Protein AF-A0A803QZI3-F1 (afdb_monomer_lite)

Secondary structure (DSSP, 8-state):
-HHHHHHHHHHHHHHHHGGG----------TT--S-HHHHHHHHHHHHHHHHHHHHHHHHHTTS----TTTT---S-HHHHHHTT-TTTTT-GGGGGGS--GGGGG--TTTTSEEEE--B-----SSSPPTTBHHHHHT-SS-EEEE-SS-EEEEESS-EEPPSSEEEE-TTS-EEEEEES-EE--S---EEEES-EEEEEE--SS--------SS---EEE-

Radius of gyration: 26.69 Å; chains: 1; bounding box: 74×75×59 Å

Foldseek 3Di:
DPPVVVVVVVVVVVVVVVPPPPPPPPPPPPPPDDPCQVVLVVFQVVLLVVLQVVLVVLVVVVVPDDDDPQSPQSPSHQLSNQQVSPPCCVVVVQSSLCSDGGPLRNQSALRVHEEQEQQDLEAPDLPDDDRSYPLVVFDDPHAYEYEYPEEHERAHQAEREGAARHEDDDPPYAAEYEYENYYDYAPYERYEYENYHYDNYDHHDPDPDPDPHPPHPSHPHPD

InterPro domains:
  IPR011050 Pectin lyase fold/virulence factor [SSF51126] (66-203)
  IPR012334 Pectin lyase fold [G3DSA:2.160.20.10] (76-210)
  IPR018082 AmbAllergen [PR00807] (99-116)
  IPR018082 AmbAllergen [PR00807] (123-148)
  IPR018082 AmbAllergen [PR00807] (159-175)
  IPR045032 Pectin lyase family [PTHR31683] (38-205)

Sequence (223 aa):
MVQRTCIVVIISLILSSFSYLGAAYLNLTLPGQHPFPEQVVHDVHRKVNASIARREMLQTSLRDQSSSTYSSCLTGNPIDDCWKCDPDWPNNRQRLADCAIGFGQYAVGGKGGKYYIVTDSSDDDAVNPKPGTLRYAVIQTEPLWIVFPQNMLIKLSQELIFNSYKTLDGRGANVHIVGGGCITLQYISNVIIHNIHIHHCHVSGTLYNILYSSTYLLVLLLV

Organism: Cannabis sativa (NCBI:txid3483)

pLDDT: mean 80.8, std 20.29, range [33.12, 98.75]

Structure (mmCIF, N/CA/C/O backbone):
data_AF-A0A803QZI3-F1
#
_entry.id   AF-A0A803QZI3-F1
#
loop_
_atom_site.group_PDB
_atom_site.id
_atom_site.type_symbol
_atom_site.label_atom_id
_atom_site.label_alt_id
_atom_site.label_comp_id
_atom_site.label_asym_id
_atom_site.label_entity_id
_atom_site.label_seq_id
_atom_site.pdbx_PDB_ins_code
_atom_site.Cartn_x
_atom_site.Cartn_y
_atom_site.Cartn_z
_atom_site.occupancy
_atom_site.B_iso_or_equiv
_atom_site.auth_seq_id
_atom_site.auth_comp_id
_atom_site.auth_asym_id
_atom_site.auth_atom_id
_atom_site.pdbx_PDB_model_num
ATOM 1 N N . MET A 1 1 ? -57.466 57.937 16.725 1.00 51.16 1 MET A N 1
ATOM 2 C CA . MET A 1 1 ? -57.379 56.843 15.724 1.00 51.16 1 MET A CA 1
ATOM 3 C C . MET A 1 1 ? -56.077 56.818 14.909 1.00 51.16 1 MET A C 1
ATOM 5 O O . MET A 1 1 ? -55.857 55.827 14.236 1.00 51.16 1 MET A O 1
ATOM 9 N N . VAL A 1 2 ? -55.185 57.817 15.003 1.00 48.44 2 VAL A N 1
ATOM 10 C CA . VAL A 1 2 ? -53.959 57.906 14.169 1.00 48.44 2 VAL A CA 1
ATOM 11 C C . VAL A 1 2 ? -52.757 57.122 14.738 1.00 48.44 2 VAL A C 1
ATOM 13 O O . VAL A 1 2 ? -51.876 56.692 14.005 1.00 48.44 2 VAL A O 1
ATOM 16 N N . GLN A 1 3 ? -52.729 56.862 16.049 1.00 50.00 3 GLN A N 1
ATOM 17 C CA . GLN A 1 3 ? -51.565 56.245 16.706 1.00 50.00 3 GLN A CA 1
ATOM 18 C C . GLN A 1 3 ? -51.503 54.712 16.556 1.00 50.00 3 GLN A C 1
ATOM 20 O O . GLN A 1 3 ? -50.423 54.132 16.597 1.00 50.00 3 GLN A O 1
ATOM 25 N N . ARG A 1 4 ? -52.646 54.045 16.325 1.00 52.31 4 ARG A N 1
ATOM 26 C CA . ARG A 1 4 ? -52.696 52.588 16.086 1.00 52.31 4 ARG A CA 1
ATOM 27 C C . ARG A 1 4 ? -52.350 52.206 14.645 1.00 52.31 4 ARG A C 1
ATOM 29 O O . ARG A 1 4 ? -51.804 51.132 14.431 1.00 52.31 4 ARG A O 1
ATOM 36 N N . THR A 1 5 ? -52.612 53.082 13.675 1.00 53.41 5 THR A N 1
ATOM 37 C CA . THR A 1 5 ? -52.309 52.832 12.257 1.00 53.41 5 THR A CA 1
ATOM 38 C C . THR A 1 5 ? -50.809 52.883 11.967 1.00 53.41 5 THR A C 1
ATOM 40 O O . THR A 1 5 ? -50.324 52.056 11.203 1.00 53.41 5 THR A O 1
ATOM 43 N N . CYS A 1 6 ? -50.043 53.756 12.634 1.00 55.69 6 CYS A N 1
ATOM 44 C CA . CYS A 1 6 ? -48.585 53.814 12.454 1.00 55.69 6 CYS A CA 1
ATOM 45 C C . CYS A 1 6 ? -47.858 52.567 12.980 1.00 55.69 6 CYS A C 1
ATOM 47 O O . CYS A 1 6 ? -46.904 52.113 12.358 1.00 55.69 6 CYS A O 1
ATOM 49 N N . ILE A 1 7 ? -48.318 51.978 14.089 1.00 59.69 7 ILE A N 1
ATOM 50 C CA . ILE A 1 7 ? -47.678 50.788 14.676 1.00 59.69 7 ILE A CA 1
ATOM 51 C C . ILE A 1 7 ? -47.845 49.571 13.759 1.00 59.69 7 ILE A C 1
ATOM 53 O O . ILE A 1 7 ? -46.892 48.829 13.543 1.00 59.69 7 ILE A O 1
ATOM 57 N N . VAL A 1 8 ? -49.032 49.394 13.169 1.00 59.16 8 VAL A N 1
ATOM 58 C CA . VAL A 1 8 ? -49.299 48.266 12.263 1.00 59.16 8 VAL A CA 1
ATOM 59 C C . VAL A 1 8 ? -48.474 48.379 10.980 1.00 59.16 8 VAL A C 1
ATOM 61 O O . VAL A 1 8 ? -47.942 47.370 10.535 1.00 59.16 8 VAL A O 1
ATOM 64 N N . VAL A 1 9 ? -48.301 49.590 10.434 1.00 59.94 9 VAL A N 1
ATOM 65 C CA . VAL A 1 9 ? -47.488 49.834 9.226 1.00 59.94 9 VAL A CA 1
ATOM 66 C C . VAL A 1 9 ? -45.993 49.621 9.486 1.00 59.94 9 VAL A C 1
ATOM 68 O O . VAL A 1 9 ? -45.297 49.059 8.646 1.00 59.94 9 VAL A O 1
ATOM 71 N N . ILE A 1 10 ? -45.488 50.008 10.661 1.00 60.53 10 ILE A N 1
ATOM 72 C CA . ILE A 1 10 ? -44.082 49.774 11.026 1.00 60.53 10 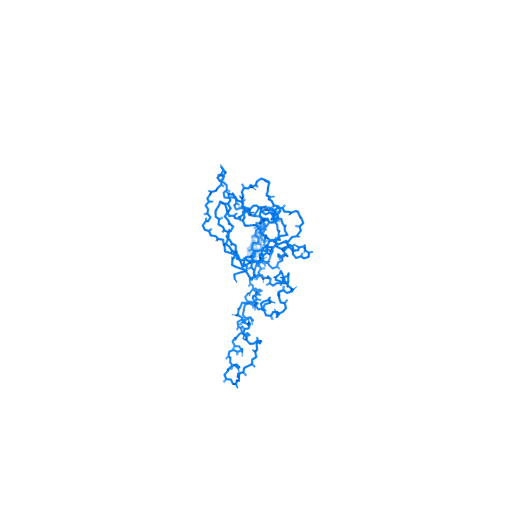ILE A CA 1
ATOM 73 C C . ILE A 1 10 ? -43.811 48.273 11.210 1.00 60.53 10 ILE A C 1
ATOM 75 O O . ILE A 1 10 ? -42.800 47.771 10.727 1.00 60.53 10 ILE A O 1
ATOM 79 N N . ILE A 1 11 ? -44.728 47.529 11.839 1.00 59.81 11 ILE A N 1
ATOM 80 C CA . ILE A 1 11 ? -44.575 46.080 12.044 1.00 59.81 11 ILE A CA 1
ATOM 81 C C . ILE A 1 11 ? -44.639 45.311 10.713 1.00 59.81 11 ILE A C 1
ATOM 83 O O . ILE A 1 11 ? -43.852 44.386 10.512 1.00 59.81 11 ILE A O 1
ATOM 87 N N . SER A 1 12 ? -45.511 45.698 9.776 1.00 58.91 12 SER A N 1
ATOM 88 C CA . SER A 1 12 ? -45.581 45.054 8.457 1.00 58.91 12 SER A CA 1
ATOM 89 C C . SER A 1 12 ? -44.390 45.397 7.553 1.00 58.91 12 SER A C 1
ATOM 91 O O . SER A 1 12 ? -43.917 44.521 6.828 1.00 58.91 12 SER A O 1
ATOM 93 N N . LEU A 1 13 ? -43.824 46.606 7.652 1.00 56.25 13 LEU A N 1
ATOM 94 C CA . LEU A 1 13 ? -42.573 46.961 6.967 1.00 56.25 13 LEU A CA 1
ATOM 95 C C . LEU A 1 13 ? -41.362 46.188 7.521 1.00 56.25 13 LEU A C 1
ATOM 97 O O . LEU A 1 13 ? -40.532 45.718 6.740 1.00 56.25 13 LEU A O 1
ATOM 101 N N . ILE A 1 14 ? -41.294 45.968 8.839 1.00 57.81 14 ILE A N 1
ATOM 102 C CA . ILE A 1 14 ? -40.245 45.147 9.467 1.00 57.81 14 ILE A CA 1
ATOM 103 C C . ILE A 1 14 ? -40.391 43.674 9.045 1.00 57.81 14 ILE A C 1
ATOM 105 O O . ILE A 1 14 ? -39.429 43.065 8.595 1.00 57.81 14 ILE A O 1
ATOM 109 N N . LEU A 1 15 ? -41.594 43.097 9.073 1.00 53.72 15 LEU A N 1
ATOM 110 C CA . LEU A 1 15 ? -41.802 41.698 8.664 1.00 53.72 15 LEU A CA 1
ATOM 111 C C . LEU A 1 15 ? -41.527 41.445 7.168 1.00 53.72 15 LEU A C 1
ATOM 113 O O . LEU A 1 15 ? -41.068 40.360 6.813 1.00 53.72 15 LEU A O 1
ATOM 117 N N . SER A 1 16 ? -41.747 42.443 6.303 1.00 52.16 16 SER A N 1
ATOM 118 C CA . SER A 1 16 ? -41.459 42.345 4.859 1.00 52.16 16 SER A CA 1
ATOM 119 C C . SER A 1 16 ? -39.973 42.494 4.500 1.00 52.16 16 SER A C 1
ATOM 121 O O . SER A 1 16 ? -39.548 42.052 3.435 1.00 52.16 16 SER A O 1
ATOM 123 N N . SER A 1 17 ? -39.163 43.080 5.392 1.00 49.03 17 SER A N 1
ATOM 124 C CA . SER A 1 17 ? -37.709 43.215 5.213 1.00 49.03 17 SER A CA 1
ATOM 125 C C . SER A 1 17 ? -36.926 42.007 5.742 1.00 49.03 17 SER A C 1
ATOM 127 O O . SER A 1 17 ? -35.813 41.757 5.285 1.00 49.03 17 SER A O 1
ATOM 129 N N . PHE A 1 18 ? -37.523 41.191 6.618 1.00 50.16 18 PHE A N 1
ATOM 130 C CA . PHE A 1 18 ? -36.929 39.930 7.084 1.00 50.16 18 PHE A CA 1
ATOM 131 C C . PHE A 1 18 ? -37.135 38.740 6.128 1.00 50.16 18 PHE A C 1
ATOM 133 O O . PHE A 1 18 ? -36.538 37.687 6.339 1.00 50.16 18 PHE A O 1
ATOM 140 N N . SER A 1 19 ? -37.935 38.876 5.063 1.00 46.88 19 SER A N 1
ATOM 141 C CA . SER A 1 19 ? -38.253 37.757 4.155 1.00 46.88 19 SER A CA 1
ATOM 142 C C . SER A 1 19 ? -37.239 37.547 3.018 1.00 46.88 19 SER A C 1
ATOM 144 O O . SER A 1 19 ? -37.334 36.554 2.304 1.00 46.88 19 SER A O 1
ATOM 146 N N . TYR A 1 20 ? -36.265 38.450 2.844 1.00 50.03 20 TYR A N 1
ATOM 147 C CA . TYR A 1 20 ? -35.301 38.408 1.730 1.00 50.03 20 TYR A CA 1
ATOM 148 C C . TYR A 1 20 ? -33.907 37.889 2.099 1.00 50.03 20 TYR A C 1
ATOM 150 O O . TYR A 1 20 ? -33.037 37.825 1.234 1.00 50.03 20 TYR A O 1
ATOM 158 N N . LEU A 1 21 ? -33.691 37.435 3.337 1.00 49.34 21 LEU A N 1
ATOM 159 C CA . LEU A 1 21 ? -32.520 36.620 3.675 1.00 49.34 21 LEU A CA 1
ATOM 160 C C . LEU A 1 21 ? -32.833 35.132 3.461 1.00 49.34 21 LEU A C 1
ATOM 162 O O . LEU A 1 21 ? -32.698 34.295 4.350 1.00 49.34 21 LEU A O 1
ATOM 166 N N . GLY A 1 22 ? -33.249 34.788 2.243 1.00 49.78 22 GLY A N 1
ATOM 167 C CA . GLY A 1 22 ? -33.027 33.438 1.751 1.00 49.78 22 GLY A CA 1
ATOM 168 C C . GLY A 1 22 ? -31.520 33.271 1.640 1.00 49.78 22 GLY A C 1
ATOM 169 O O . GLY A 1 22 ? -30.924 33.748 0.678 1.00 49.78 22 GLY A O 1
ATOM 170 N N . ALA A 1 23 ? -30.894 32.673 2.655 1.00 50.66 23 ALA A N 1
ATOM 171 C CA . ALA A 1 23 ? -29.518 32.227 2.561 1.00 50.66 23 ALA A CA 1
ATOM 172 C C . ALA A 1 23 ? -29.449 31.291 1.352 1.00 50.66 23 ALA A C 1
ATOM 174 O O . ALA A 1 23 ? -29.884 30.141 1.409 1.00 50.66 23 ALA A O 1
ATOM 175 N N . ALA A 1 24 ? -28.965 31.806 0.224 1.00 47.03 24 ALA A N 1
ATOM 176 C CA . ALA A 1 24 ? -28.494 30.968 -0.852 1.00 47.03 24 ALA A CA 1
ATOM 177 C C . ALA A 1 24 ? -27.309 30.210 -0.257 1.00 47.03 24 ALA A C 1
ATOM 179 O O . ALA A 1 24 ? -26.192 30.724 -0.203 1.00 47.03 24 ALA A O 1
ATOM 180 N N . TYR A 1 25 ? -27.579 29.018 0.275 1.00 52.38 25 TYR A N 1
ATOM 181 C CA . TYR A 1 25 ? -26.560 28.028 0.557 1.00 52.38 25 TYR A CA 1
ATOM 182 C C . TYR A 1 25 ? -25.933 27.704 -0.794 1.00 52.38 25 TYR A C 1
ATOM 184 O O . TYR A 1 25 ? -26.390 26.834 -1.533 1.00 52.38 25 TYR A O 1
ATOM 192 N N . LEU A 1 26 ? -24.926 28.486 -1.170 1.00 50.16 26 LEU A N 1
ATOM 193 C CA . LEU A 1 26 ? -23.981 28.095 -2.187 1.00 50.16 26 LEU A CA 1
ATOM 194 C C . LEU A 1 26 ? -23.349 26.814 -1.648 1.00 50.16 26 LEU A C 1
ATOM 196 O O . LEU A 1 26 ? -22.466 26.869 -0.795 1.00 50.16 26 LEU A O 1
ATOM 200 N N . ASN A 1 27 ? -23.845 25.660 -2.101 1.00 53.66 27 ASN A N 1
ATOM 201 C CA . ASN A 1 27 ? -23.165 24.381 -1.948 1.00 53.66 27 ASN A CA 1
ATOM 202 C C . ASN A 1 27 ? -21.876 24.454 -2.775 1.00 53.66 27 ASN A C 1
ATOM 204 O O . ASN A 1 27 ? -21.769 23.891 -3.861 1.00 53.66 27 ASN A O 1
ATOM 208 N N . LEU A 1 28 ? -20.890 25.185 -2.253 1.00 49.47 28 LEU A N 1
ATOM 209 C CA . LEU A 1 28 ? -19.495 25.138 -2.663 1.00 49.47 28 LEU A CA 1
ATOM 210 C C . LEU A 1 28 ? -18.891 23.827 -2.132 1.00 49.47 28 LEU A C 1
ATOM 212 O O . LEU A 1 28 ? -17.918 23.816 -1.386 1.00 49.47 28 LEU A O 1
ATOM 216 N N . THR A 1 29 ? -19.490 22.687 -2.472 1.00 53.84 29 THR A N 1
ATOM 217 C CA . THR A 1 29 ? -18.811 21.408 -2.286 1.00 53.84 29 THR A CA 1
ATOM 218 C C . THR A 1 29 ? -17.724 21.343 -3.343 1.00 53.84 29 THR A C 1
ATOM 220 O O . THR A 1 29 ? -18.025 21.176 -4.528 1.00 53.84 29 THR A O 1
ATOM 223 N N . LEU A 1 30 ? -16.465 21.518 -2.929 1.00 56.44 30 LEU A N 1
ATOM 224 C CA . LEU A 1 30 ? -15.337 21.202 -3.797 1.00 56.44 30 LEU A CA 1
ATOM 225 C C . LEU A 1 30 ? -15.507 19.755 -4.296 1.00 56.44 30 LEU A C 1
ATOM 227 O O . LEU A 1 30 ? -15.856 18.875 -3.498 1.00 56.44 30 LEU A O 1
ATOM 231 N N . PRO A 1 31 ? -15.259 19.483 -5.589 1.00 58.41 31 PRO A N 1
ATOM 232 C CA . PRO A 1 31 ? -15.266 18.118 -6.088 1.00 58.41 31 PRO A CA 1
ATOM 233 C C . PRO A 1 31 ? -14.313 17.260 -5.246 1.00 58.41 31 PRO A C 1
ATOM 235 O O . PRO A 1 31 ? -13.138 17.592 -5.104 1.00 58.41 31 PRO A O 1
ATOM 238 N N . GLY A 1 32 ? -14.825 16.167 -4.677 1.00 64.06 32 GLY A N 1
ATOM 239 C CA . GLY A 1 32 ? -14.033 15.212 -3.895 1.00 64.06 32 GLY A CA 1
ATOM 240 C C . GLY A 1 32 ? -14.110 15.349 -2.371 1.00 64.06 32 GLY A C 1
ATOM 241 O O . GLY A 1 32 ? -13.507 14.531 -1.679 1.00 64.06 32 GLY A O 1
ATOM 242 N N . GLN A 1 33 ? -14.855 16.311 -1.818 1.00 70.50 33 GLN A N 1
ATOM 243 C CA . GLN A 1 33 ? -15.074 16.363 -0.369 1.00 70.50 33 GLN A CA 1
ATOM 244 C C . GLN A 1 33 ? -16.121 15.322 0.062 1.00 70.50 33 GLN A C 1
ATOM 246 O O . GLN A 1 33 ? -17.183 15.199 -0.549 1.00 70.50 33 GLN A O 1
ATOM 251 N N . HIS A 1 34 ? -15.822 14.552 1.114 1.00 81.06 34 HIS A N 1
ATOM 252 C CA . HIS A 1 34 ? -16.792 13.629 1.708 1.00 81.06 34 HIS A CA 1
ATOM 253 C C . HIS A 1 34 ? -18.036 14.422 2.152 1.00 81.06 34 HIS A C 1
ATOM 255 O O . HIS A 1 34 ? -17.859 15.486 2.741 1.00 81.06 34 HIS A O 1
ATOM 261 N N . PRO A 1 35 ? -19.272 13.936 1.928 1.00 87.94 35 PRO A N 1
ATOM 262 C CA . PRO A 1 35 ? -20.490 14.696 2.240 1.00 87.94 35 PRO A CA 1
ATOM 263 C C . PRO A 1 35 ? -20.657 15.006 3.736 1.00 87.94 35 PRO A C 1
ATOM 265 O O . PRO A 1 35 ? -21.329 15.966 4.093 1.00 87.94 35 PRO A O 1
ATOM 268 N N . PHE A 1 36 ? -20.035 14.202 4.605 1.00 92.00 36 PHE A N 1
ATOM 269 C CA . PHE A 1 36 ? -20.085 14.354 6.064 1.00 92.00 36 PHE A CA 1
ATOM 270 C C . PHE A 1 36 ? -18.692 14.146 6.685 1.00 92.00 36 PHE A C 1
ATOM 272 O O . PHE A 1 36 ? -18.419 13.070 7.227 1.00 92.00 36 PHE A O 1
ATOM 279 N N . PRO A 1 37 ? -17.744 15.082 6.529 1.00 91.12 37 PRO A N 1
ATOM 280 C CA . PRO A 1 37 ? -16.369 14.882 6.986 1.00 91.12 37 PRO A CA 1
ATOM 281 C C . PRO A 1 37 ? -16.264 14.774 8.515 1.00 91.12 37 PRO A C 1
ATOM 283 O O . PRO A 1 37 ? -15.464 13.993 9.025 1.00 91.12 37 PRO A O 1
ATOM 286 N N . GLU A 1 38 ? -17.132 15.458 9.253 1.00 95.19 38 GLU A N 1
ATOM 287 C CA . GLU A 1 38 ? -17.197 15.425 10.715 1.00 95.19 38 GLU A CA 1
ATOM 288 C C . GLU A 1 38 ? -17.576 14.032 11.220 1.00 95.19 38 GLU A C 1
ATOM 290 O O . GLU A 1 38 ? -17.001 13.550 12.193 1.00 95.19 38 GLU A O 1
ATOM 295 N N . GLN A 1 39 ? -18.490 13.334 10.534 1.00 95.38 39 GLN A N 1
ATOM 296 C CA . GLN A 1 39 ? -18.860 11.962 10.896 1.00 95.38 39 GLN A CA 1
ATOM 297 C C . GLN A 1 39 ? -17.670 11.007 10.764 1.00 95.38 39 GLN A C 1
ATOM 299 O O . GLN A 1 39 ? -17.467 10.159 11.631 1.00 95.38 39 GLN A O 1
ATOM 304 N N . VAL A 1 40 ? -16.851 11.175 9.721 1.00 93.12 40 VAL A N 1
ATOM 305 C CA . VAL A 1 40 ? -15.630 10.380 9.521 1.00 93.12 40 VAL A CA 1
ATOM 306 C C . VAL A 1 40 ? -14.622 10.649 10.639 1.00 93.12 40 VAL A C 1
ATOM 308 O O . VAL A 1 40 ? -14.046 9.716 11.195 1.00 93.12 40 VAL A O 1
ATOM 311 N N . VAL A 1 41 ? -14.438 11.915 11.018 1.00 94.50 41 VAL A N 1
ATOM 312 C CA . VAL A 1 41 ? -13.551 12.296 12.125 1.00 94.50 41 VAL A CA 1
ATOM 313 C C . VAL A 1 41 ? -14.051 11.730 13.457 1.00 94.50 41 VAL A C 1
ATOM 315 O O . VAL A 1 41 ? -13.257 11.169 14.214 1.00 94.50 41 VAL A O 1
ATOM 318 N N . HIS A 1 42 ? -15.350 11.823 13.745 1.00 97.56 42 HIS A N 1
ATOM 319 C CA . HIS A 1 42 ? -15.942 11.236 14.949 1.00 97.56 42 HIS A CA 1
ATOM 320 C C . HIS A 1 42 ? -15.790 9.711 14.982 1.00 97.56 42 HIS A C 1
ATOM 322 O O . HIS A 1 42 ? -15.479 9.154 16.037 1.00 97.56 42 HIS A O 1
ATOM 328 N N . ASP A 1 43 ? -15.952 9.036 13.841 1.00 96.00 43 ASP A N 1
ATOM 329 C CA . ASP A 1 43 ? -15.730 7.595 13.712 1.00 96.00 43 ASP A CA 1
ATOM 330 C C . ASP A 1 43 ? -14.289 7.200 14.062 1.00 96.00 43 ASP A C 1
ATOM 332 O O . ASP A 1 43 ? -14.073 6.285 14.861 1.00 96.00 43 ASP A O 1
ATOM 336 N N . VAL A 1 44 ? -13.307 7.935 13.528 1.00 95.00 44 VAL A N 1
ATOM 337 C CA . VAL A 1 44 ? -11.882 7.733 13.831 1.00 95.00 44 VAL A CA 1
ATOM 338 C C . VAL A 1 44 ? -11.611 7.916 15.319 1.00 95.00 44 VAL A C 1
ATOM 340 O O . VAL A 1 44 ? -11.060 7.010 15.941 1.00 95.00 44 VAL A O 1
ATOM 343 N N . HIS A 1 45 ? -12.043 9.033 15.914 1.00 96.44 45 HIS A N 1
ATOM 344 C CA . HIS A 1 45 ? -11.843 9.293 17.345 1.00 96.44 45 HIS A CA 1
ATOM 345 C C . HIS A 1 45 ? -12.447 8.186 18.208 1.00 96.44 45 HIS A C 1
ATOM 347 O O . HIS A 1 45 ? -11.808 7.688 19.131 1.00 96.44 45 HIS A O 1
ATOM 353 N N . ARG A 1 46 ? -13.664 7.745 17.878 1.00 97.31 46 ARG A N 1
ATOM 354 C CA . ARG A 1 46 ? -14.340 6.650 18.576 1.00 97.31 46 ARG A CA 1
ATOM 355 C C . ARG A 1 46 ? -13.546 5.343 18.488 1.00 97.31 46 ARG A C 1
ATOM 357 O O . ARG A 1 46 ? -13.384 4.673 19.506 1.00 97.31 46 ARG A O 1
ATOM 364 N N . LYS 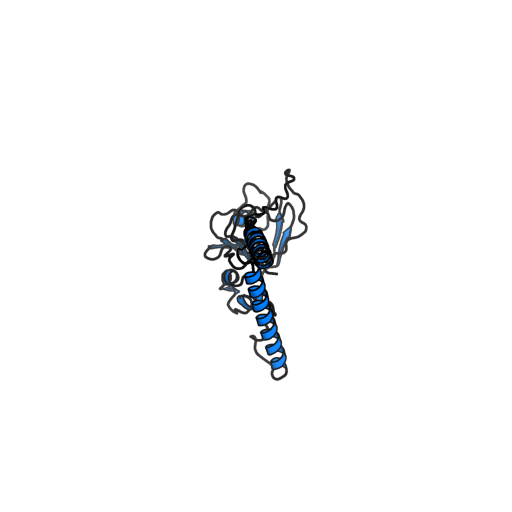A 1 47 ? -13.052 4.972 17.300 1.00 95.62 47 LYS A N 1
ATOM 365 C CA . LYS A 1 47 ? -12.258 3.745 17.092 1.00 95.62 47 LYS A CA 1
ATOM 366 C C . LYS A 1 47 ? -10.906 3.803 17.811 1.00 95.62 47 LYS A C 1
ATOM 368 O O . LYS A 1 47 ? -10.527 2.820 18.444 1.00 95.62 47 LYS A O 1
ATOM 373 N N . VAL A 1 48 ? -10.220 4.946 17.767 1.00 94.50 48 VAL A N 1
ATOM 374 C CA . VAL A 1 48 ? -8.944 5.169 18.468 1.00 94.50 48 VAL A CA 1
ATOM 375 C C . VAL A 1 48 ? -9.137 5.097 19.982 1.00 94.50 48 VAL A C 1
ATOM 377 O O . VAL A 1 48 ? -8.469 4.303 20.638 1.00 94.50 48 VAL A O 1
ATOM 380 N N . ASN A 1 49 ? -10.110 5.824 20.538 1.00 96.06 49 ASN A N 1
ATOM 381 C CA . ASN A 1 49 ? -10.390 5.801 21.977 1.00 96.06 49 ASN A CA 1
ATOM 382 C C . ASN A 1 49 ? -10.751 4.392 22.467 1.00 96.06 49 ASN A C 1
ATOM 384 O O . ASN A 1 49 ? -10.311 3.982 23.537 1.00 96.06 49 ASN A O 1
ATOM 388 N N . ALA A 1 50 ? -11.512 3.625 21.679 1.00 93.81 50 ALA A N 1
ATOM 389 C CA . ALA A 1 50 ? -11.829 2.238 22.011 1.00 93.81 50 ALA A CA 1
ATOM 390 C C . ALA A 1 50 ? -10.582 1.335 22.028 1.00 93.81 50 ALA A C 1
ATOM 392 O O . ALA A 1 50 ? -10.469 0.475 22.898 1.00 93.81 50 ALA A O 1
ATOM 393 N N . SER A 1 51 ? -9.654 1.516 21.085 1.00 92.06 51 SER A N 1
ATOM 394 C CA . SER A 1 51 ? -8.393 0.763 21.030 1.00 92.06 51 SER A CA 1
ATOM 395 C C . SER A 1 51 ? -7.476 1.105 22.216 1.00 92.06 51 SER A C 1
ATOM 397 O O . SER A 1 51 ? -7.000 0.200 22.905 1.00 92.06 51 SER A O 1
ATOM 399 N N . ILE A 1 52 ? -7.331 2.393 22.546 1.00 92.44 52 ILE A N 1
ATOM 400 C CA . ILE A 1 52 ? -6.573 2.859 23.720 1.00 92.44 52 ILE A CA 1
ATOM 401 C C . ILE A 1 52 ? -7.179 2.311 25.019 1.00 92.44 52 ILE A C 1
ATOM 403 O O . ILE A 1 52 ? -6.462 1.710 25.817 1.00 92.44 52 ILE A O 1
ATOM 407 N N . ALA A 1 53 ? -8.498 2.424 25.202 1.00 91.81 53 ALA A N 1
ATOM 408 C CA . ALA A 1 53 ? -9.171 1.936 26.406 1.00 91.81 53 ALA A CA 1
ATOM 409 C C . ALA A 1 53 ? -8.989 0.421 26.604 1.00 91.81 53 ALA A C 1
ATOM 411 O O . ALA A 1 53 ? -8.716 -0.033 27.715 1.00 91.81 53 ALA A O 1
ATOM 412 N N . ARG A 1 54 ? -9.079 -0.382 25.530 1.00 88.62 54 ARG A N 1
ATOM 413 C CA . ARG A 1 54 ? -8.801 -1.829 25.601 1.00 88.62 54 ARG A CA 1
ATOM 414 C C . ARG A 1 54 ? -7.367 -2.103 26.046 1.00 88.62 54 ARG A C 1
ATOM 416 O O . ARG A 1 54 ? -7.153 -2.951 26.909 1.00 88.62 54 ARG A O 1
ATOM 423 N N . ARG A 1 55 ? -6.393 -1.385 25.481 1.00 88.00 55 ARG A N 1
ATOM 424 C CA . ARG A 1 55 ? -4.979 -1.510 25.854 1.00 88.00 55 ARG A CA 1
ATOM 425 C C . ARG A 1 55 ? -4.751 -1.172 27.333 1.00 88.00 55 ARG A C 1
ATOM 427 O O . ARG A 1 55 ? -4.030 -1.898 28.013 1.00 88.00 55 ARG A O 1
ATOM 434 N N . GLU A 1 56 ? -5.382 -0.122 27.851 1.00 87.56 56 GLU A N 1
ATOM 435 C CA . GLU A 1 56 ? -5.291 0.270 29.268 1.00 87.56 56 GLU A CA 1
ATOM 436 C C . GLU A 1 56 ? -5.899 -0.781 30.219 1.00 87.56 56 GLU A C 1
ATOM 438 O O . GLU A 1 56 ? -5.307 -1.104 31.254 1.00 87.56 56 GLU A O 1
ATOM 443 N N . MET A 1 57 ? -7.038 -1.382 29.851 1.00 83.25 57 MET A N 1
ATOM 444 C CA . MET A 1 57 ? -7.662 -2.477 30.615 1.00 83.25 57 MET A CA 1
ATOM 445 C C . MET A 1 57 ? -6.774 -3.734 30.692 1.00 83.25 57 MET A C 1
ATOM 447 O O . MET A 1 57 ? -6.787 -4.467 31.683 1.00 83.25 57 MET A O 1
ATOM 451 N N . LEU A 1 58 ? -5.965 -3.995 29.665 1.00 75.75 58 LEU A N 1
ATOM 452 C CA . LEU A 1 58 ? -5.014 -5.111 29.684 1.00 75.75 58 LEU A CA 1
ATOM 453 C C . LEU A 1 58 ? -3.795 -4.830 30.554 1.00 75.75 58 LEU A C 1
ATOM 455 O O . LEU A 1 58 ? -3.319 -5.713 31.259 1.00 75.75 58 LEU A O 1
ATOM 459 N N . GLN A 1 59 ? -3.307 -3.592 30.576 1.00 69.19 59 GLN A N 1
ATOM 460 C CA . GLN A 1 59 ? -2.181 -3.228 31.440 1.00 69.19 59 GLN A CA 1
ATOM 461 C C . GLN A 1 59 ? -2.517 -3.344 32.932 1.00 69.19 59 GLN A C 1
ATOM 463 O O . GLN A 1 59 ? -1.644 -3.679 33.731 1.00 69.19 59 GLN A O 1
ATOM 468 N N . THR A 1 60 ? -3.775 -3.116 33.317 1.00 62.09 60 THR A N 1
ATOM 469 C CA . THR A 1 60 ? -4.228 -3.280 34.707 1.00 62.09 60 THR A CA 1
ATOM 470 C C . THR A 1 60 ? -4.381 -4.746 35.127 1.00 62.09 60 THR A C 1
ATOM 472 O O . THR A 1 60 ? -4.115 -5.058 36.284 1.00 62.09 60 THR A O 1
ATOM 475 N N . SER A 1 61 ? -4.714 -5.658 34.205 1.00 59.25 61 SER A N 1
ATOM 476 C CA . SER A 1 61 ? -4.841 -7.105 34.476 1.00 59.25 61 SER A CA 1
ATOM 477 C C . SER A 1 61 ? -3.506 -7.869 34.484 1.00 59.25 61 SER A C 1
ATOM 479 O O . SER A 1 61 ? -3.413 -8.945 35.071 1.00 59.25 61 SER A O 1
ATOM 481 N N . LEU A 1 62 ? -2.440 -7.299 33.914 1.00 56.62 62 LEU A N 1
ATOM 482 C CA . LEU A 1 62 ? -1.092 -7.892 33.874 1.00 56.62 62 LEU A CA 1
ATOM 483 C C . LEU A 1 62 ? -0.298 -7.784 35.191 1.00 56.62 62 LEU A C 1
ATOM 485 O O . LEU A 1 62 ? 0.821 -8.291 35.262 1.00 56.62 62 LEU A O 1
ATOM 489 N N . ARG A 1 63 ? -0.843 -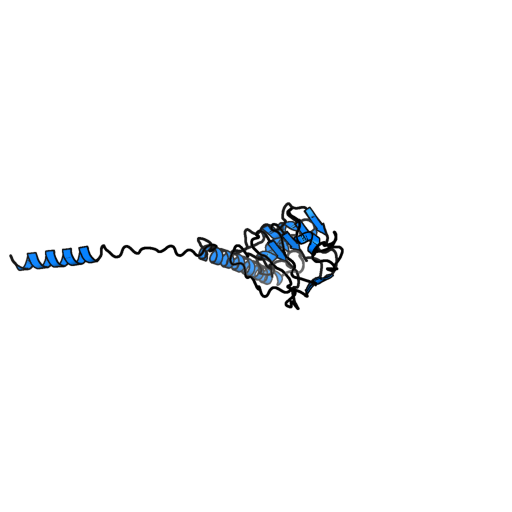7.147 36.238 1.00 53.88 63 ARG A N 1
ATOM 490 C CA . ARG A 1 63 ? -0.206 -7.127 37.567 1.00 53.88 63 ARG A CA 1
ATOM 491 C C . ARG A 1 63 ? -0.345 -8.443 38.338 1.00 53.88 63 ARG A C 1
ATOM 493 O O . ARG A 1 63 ? 0.430 -8.636 39.266 1.00 53.88 63 ARG A O 1
ATOM 500 N N . ASP A 1 64 ? -1.238 -9.349 37.924 1.00 53.91 64 ASP A N 1
ATOM 501 C CA . ASP A 1 64 ? -1.614 -10.504 38.751 1.00 53.91 64 ASP A CA 1
ATOM 502 C C . ASP A 1 64 ? -1.375 -11.903 38.167 1.00 53.91 64 ASP A C 1
ATOM 504 O O . ASP A 1 64 ? -1.602 -12.862 38.899 1.00 53.91 64 ASP A O 1
ATOM 508 N N . GLN A 1 65 ? -0.886 -12.092 36.932 1.00 53.28 65 GLN A N 1
ATOM 509 C CA . GLN A 1 65 ? -0.402 -13.417 36.496 1.00 53.28 65 GLN A CA 1
ATOM 510 C C . GLN A 1 65 ? 0.314 -13.401 35.140 1.00 53.28 65 GLN A C 1
ATOM 512 O O . GLN A 1 65 ? -0.139 -12.812 34.159 1.00 53.28 65 GLN A O 1
ATOM 517 N N . SER A 1 66 ? 1.445 -14.102 35.093 1.00 62.62 66 SER A N 1
ATOM 518 C CA . SER A 1 66 ? 2.195 -14.432 33.889 1.00 62.62 66 SER A CA 1
ATOM 519 C C . SER A 1 66 ? 1.396 -15.359 32.961 1.00 62.62 66 SER A C 1
ATOM 521 O O . SER A 1 66 ? 0.720 -16.280 33.409 1.00 62.62 66 SER A O 1
ATOM 523 N N . SER A 1 67 ? 1.582 -15.154 31.652 1.00 55.78 67 SER A N 1
ATOM 524 C CA . SER A 1 67 ? 1.145 -15.983 30.512 1.00 55.78 67 SER A CA 1
ATOM 525 C C . SER A 1 67 ? -0.246 -15.709 29.908 1.00 55.78 67 SER A C 1
ATOM 527 O O . SER A 1 67 ? -1.277 -16.189 30.356 1.00 55.78 67 SER A O 1
ATOM 529 N N . SER A 1 68 ? -0.256 -15.011 28.769 1.00 47.59 68 SER A N 1
ATOM 530 C CA . SER A 1 68 ? -0.911 -15.522 27.556 1.00 47.59 68 SER A CA 1
ATOM 531 C C . SER A 1 68 ? -0.428 -14.731 26.338 1.00 47.59 68 SER A C 1
ATOM 533 O O . SER A 1 68 ? -0.405 -13.506 26.336 1.00 47.59 68 SER A O 1
ATOM 535 N N . THR A 1 69 ? -0.038 -15.433 25.279 1.00 50.75 69 THR A N 1
ATOM 536 C CA . THR A 1 69 ? 0.453 -14.904 23.991 1.00 50.75 69 THR A CA 1
ATOM 537 C C . THR A 1 69 ? -0.528 -13.934 23.298 1.00 50.75 69 THR A C 1
ATOM 539 O O . THR A 1 69 ? -0.153 -13.245 22.358 1.00 50.75 69 THR A O 1
ATOM 542 N N . TYR A 1 70 ? -1.770 -13.839 23.787 1.00 47.12 70 TYR A N 1
ATOM 543 C CA . TYR A 1 70 ? -2.825 -12.936 23.313 1.00 47.12 70 TYR A CA 1
ATOM 544 C C . TYR A 1 70 ? -2.756 -11.514 23.907 1.00 47.12 70 TYR A C 1
ATOM 546 O O . TYR A 1 70 ? -3.359 -10.593 23.359 1.00 47.12 70 TYR A O 1
ATOM 554 N N . SER A 1 71 ? -2.030 -11.312 25.014 1.00 52.75 71 SER A N 1
ATOM 555 C CA . SER A 1 71 ? -1.948 -10.019 25.715 1.00 52.75 71 SER A CA 1
ATOM 556 C C . SER A 1 71 ? -1.001 -9.004 25.060 1.00 52.75 71 SER A C 1
ATOM 558 O O . SER A 1 71 ? -1.045 -7.822 25.393 1.00 52.75 71 SER A O 1
ATOM 560 N N . SER A 1 72 ? -0.161 -9.439 24.116 1.00 62.44 72 SER A N 1
ATOM 561 C CA . SER A 1 72 ? 0.872 -8.606 23.483 1.00 62.44 72 SER A CA 1
ATOM 562 C C . SER A 1 72 ? 0.399 -7.838 22.251 1.00 62.44 72 SER A C 1
ATOM 564 O O . SER A 1 72 ? 1.150 -7.011 21.735 1.00 62.44 72 SER A O 1
ATOM 566 N N . CYS A 1 73 ? -0.808 -8.117 21.751 1.00 75.56 73 CYS A N 1
ATOM 567 C CA . CYS A 1 73 ? -1.172 -7.618 20.436 1.00 75.56 73 CYS A CA 1
ATOM 568 C C . CYS A 1 73 ? -1.846 -6.240 20.427 1.00 75.56 73 CYS A C 1
ATOM 570 O O . CYS A 1 73 ? -1.678 -5.493 19.467 1.00 75.56 73 CYS A O 1
ATOM 572 N N . LEU A 1 74 ? -2.572 -5.868 21.482 1.00 83.25 74 LEU A N 1
ATOM 573 C CA . LEU A 1 74 ? -3.302 -4.601 21.487 1.00 83.25 74 LEU A CA 1
ATOM 574 C C . LEU A 1 74 ? -2.329 -3.419 21.602 1.00 83.25 74 LEU A C 1
ATOM 576 O O . LEU A 1 74 ? -1.797 -3.111 22.672 1.00 83.25 74 LEU A O 1
ATOM 580 N N . THR A 1 75 ? -2.076 -2.769 20.468 1.00 83.94 75 THR A N 1
ATOM 581 C CA . THR A 1 75 ? -1.091 -1.694 20.319 1.00 83.94 75 THR A CA 1
ATOM 582 C C . THR A 1 75 ? -1.653 -0.354 20.780 1.00 83.94 75 THR A C 1
ATOM 584 O O . THR A 1 75 ? -0.886 0.533 21.157 1.00 83.94 75 THR A O 1
ATOM 587 N N . GLY A 1 76 ? -2.983 -0.217 20.809 1.00 86.88 76 GLY A N 1
ATOM 588 C CA . GLY A 1 76 ? -3.664 1.070 20.959 1.00 86.88 76 GLY A CA 1
ATOM 589 C C . GLY A 1 76 ? -3.879 1.792 19.622 1.00 86.88 76 GLY A C 1
ATOM 590 O O . GLY A 1 76 ? -4.429 2.893 19.609 1.00 86.88 76 GLY A O 1
ATOM 591 N N . ASN A 1 77 ? -3.472 1.178 18.505 1.00 89.69 77 ASN A N 1
ATOM 592 C CA . ASN A 1 77 ? -3.821 1.598 17.157 1.00 89.69 77 ASN A CA 1
ATOM 593 C C . ASN A 1 77 ? -4.907 0.647 16.602 1.00 89.69 77 ASN A C 1
ATOM 595 O O . ASN A 1 77 ? -4.641 -0.541 16.416 1.00 89.69 77 ASN A O 1
ATOM 599 N N . PRO A 1 78 ? -6.121 1.141 16.289 1.00 91.81 78 PRO A N 1
ATOM 600 C CA . PRO A 1 78 ? -7.239 0.299 15.854 1.00 91.81 78 PRO A CA 1
ATOM 601 C C . PRO A 1 78 ? -7.015 -0.422 14.516 1.00 91.81 78 PRO A C 1
ATOM 603 O O . PRO A 1 78 ? -7.646 -1.453 14.287 1.00 91.81 78 PRO A O 1
ATOM 606 N N . ILE A 1 79 ? -6.154 0.100 13.635 1.00 90.94 79 ILE A N 1
ATOM 607 C CA . ILE A 1 79 ? -5.775 -0.590 12.395 1.00 90.94 79 ILE A CA 1
ATOM 608 C C . ILE A 1 79 ? -4.922 -1.804 12.751 1.00 90.94 79 ILE A C 1
ATOM 610 O O . ILE A 1 79 ? -5.237 -2.919 12.338 1.00 90.94 79 ILE A O 1
ATOM 614 N N . ASP A 1 80 ? -3.861 -1.596 13.529 1.00 89.56 80 ASP A N 1
ATOM 615 C CA . ASP A 1 80 ? -2.959 -2.671 13.937 1.00 89.56 80 ASP A CA 1
ATOM 616 C C . ASP A 1 80 ? -3.694 -3.734 14.740 1.00 89.56 80 ASP A C 1
ATOM 618 O O . ASP A 1 80 ? -3.588 -4.916 14.429 1.00 89.56 80 ASP A O 1
ATOM 622 N N . ASP A 1 81 ? -4.522 -3.323 15.696 1.00 90.38 81 ASP A N 1
ATOM 623 C CA . ASP A 1 81 ? -5.350 -4.235 16.480 1.00 90.38 81 ASP A CA 1
ATOM 624 C C . ASP A 1 81 ? -6.254 -5.121 15.596 1.00 90.38 81 ASP A C 1
ATOM 626 O O . ASP A 1 81 ? -6.596 -6.239 15.979 1.00 90.38 81 ASP A O 1
ATOM 630 N N . CYS A 1 82 ? -6.658 -4.639 14.414 1.00 91.50 82 CYS A N 1
ATOM 631 C CA . CYS A 1 82 ? -7.539 -5.360 13.496 1.00 91.50 82 CYS A CA 1
ATOM 632 C C . CYS A 1 82 ? -6.829 -6.468 12.703 1.00 91.50 82 CYS A C 1
ATOM 634 O O . CYS A 1 82 ? -7.413 -7.540 12.510 1.00 91.50 82 CYS A O 1
ATOM 636 N N . TRP A 1 83 ? -5.598 -6.231 12.233 1.00 90.12 83 TRP A N 1
ATOM 637 C CA . TRP A 1 83 ? -4.874 -7.199 11.394 1.00 90.12 83 TRP A CA 1
ATOM 638 C C . TRP A 1 83 ? -3.751 -7.919 12.140 1.00 90.12 83 TRP A C 1
ATOM 640 O O . TRP A 1 83 ? -3.562 -9.114 11.943 1.00 90.12 83 TRP A O 1
ATOM 650 N N . LYS A 1 84 ? -2.999 -7.214 12.988 1.00 87.56 84 LYS A N 1
ATOM 651 C CA . LYS A 1 84 ? -1.803 -7.734 13.666 1.00 87.56 84 LYS A CA 1
ATOM 652 C C . LYS A 1 84 ? -2.165 -8.755 14.739 1.00 87.56 84 LYS A C 1
ATOM 654 O O . LYS A 1 84 ? -1.355 -9.621 15.055 1.00 87.56 84 LYS A O 1
ATOM 659 N N . CYS A 1 85 ? -3.386 -8.659 15.266 1.00 87.50 85 CYS A N 1
ATOM 660 C CA . CYS A 1 85 ? -3.913 -9.548 16.305 1.00 87.50 85 CYS A CA 1
ATOM 661 C C . CYS A 1 85 ? -4.622 -10.775 15.783 1.00 87.50 85 CYS A C 1
ATOM 663 O O . CYS A 1 85 ? -5.042 -11.612 16.578 1.00 87.50 85 CYS A O 1
ATOM 665 N N . ASP A 1 86 ? -4.728 -10.900 14.466 1.00 88.62 86 ASP A N 1
ATOM 666 C CA . ASP A 1 86 ? -5.088 -12.158 13.849 1.00 88.62 86 ASP A CA 1
ATOM 667 C C . ASP A 1 86 ? -3.833 -13.051 13.816 1.00 88.62 86 ASP A C 1
ATOM 669 O O . ASP A 1 86 ? -2.898 -12.739 13.078 1.00 88.62 86 ASP A O 1
ATOM 673 N N . PRO A 1 87 ? -3.750 -14.143 14.602 1.00 87.12 87 PRO A N 1
ATOM 674 C CA . PRO A 1 87 ? -2.580 -15.024 14.576 1.00 87.12 87 PRO A CA 1
ATOM 675 C C . PRO A 1 87 ? -2.369 -15.675 13.199 1.00 87.12 87 PRO A C 1
ATOM 677 O O . PRO A 1 87 ? -1.255 -16.093 12.890 1.00 87.12 87 PRO A O 1
ATOM 680 N N . ASP A 1 88 ? -3.414 -15.726 12.367 1.00 90.00 88 ASP A N 1
ATOM 681 C CA . ASP A 1 88 ? -3.390 -16.273 11.014 1.00 90.00 88 ASP A CA 1
ATOM 682 C C . ASP A 1 88 ? -3.213 -15.187 9.933 1.00 90.00 88 ASP A C 1
ATOM 684 O O . ASP A 1 88 ? -3.336 -15.453 8.735 1.00 90.00 88 ASP A O 1
ATOM 688 N N . TRP A 1 89 ? -2.857 -13.949 10.316 1.00 89.75 89 TRP A N 1
ATOM 689 C CA . TRP A 1 89 ? -2.582 -12.871 9.358 1.00 89.75 89 TRP A CA 1
ATOM 690 C C . TRP A 1 89 ? -1.602 -13.255 8.229 1.00 89.75 89 TRP A C 1
ATOM 692 O O . TRP A 1 89 ? -1.803 -12.753 7.117 1.00 89.75 89 TRP A O 1
ATOM 702 N N . PRO A 1 90 ? -0.576 -14.126 8.419 1.00 89.44 90 PRO A N 1
ATOM 703 C CA . PRO A 1 90 ? 0.319 -14.506 7.326 1.00 89.44 90 PRO A CA 1
ATOM 704 C C . PRO A 1 90 ? -0.390 -15.282 6.211 1.00 89.44 90 PRO A C 1
ATOM 706 O O . PRO A 1 90 ? -0.028 -15.123 5.045 1.00 89.44 90 PRO A O 1
ATOM 709 N N . ASN A 1 91 ? -1.405 -16.081 6.558 1.00 91.94 91 ASN A N 1
ATOM 710 C CA . ASN A 1 91 ? -2.231 -16.823 5.603 1.00 91.94 91 ASN A CA 1
ATOM 711 C C . ASN A 1 91 ? -3.435 -15.995 5.125 1.00 91.94 91 ASN A C 1
ATOM 713 O O . ASN A 1 91 ? -3.955 -16.227 4.035 1.00 91.94 91 ASN A O 1
ATOM 717 N N . ASN A 1 92 ? -3.831 -14.974 5.889 1.00 93.94 92 ASN A N 1
ATOM 718 C CA . ASN A 1 92 ? -4.932 -14.068 5.574 1.00 93.94 92 ASN A CA 1
ATOM 719 C C . ASN A 1 92 ? -4.466 -12.621 5.328 1.00 93.94 92 ASN A C 1
ATOM 721 O O . ASN A 1 92 ? -5.032 -11.657 5.853 1.00 93.94 92 ASN A O 1
ATOM 725 N N . ARG A 1 93 ? -3.418 -12.441 4.512 1.00 95.00 93 ARG A N 1
ATOM 726 C CA . ARG A 1 93 ? -2.805 -11.117 4.289 1.00 95.00 93 ARG A CA 1
ATOM 727 C C . ARG A 1 93 ? -3.806 -10.067 3.813 1.00 95.00 93 ARG A C 1
ATOM 729 O O . ARG A 1 93 ? -3.730 -8.924 4.266 1.00 95.00 93 ARG A O 1
ATOM 736 N N . GLN A 1 94 ? -4.744 -10.445 2.943 1.00 96.38 94 GLN A N 1
ATOM 737 C CA . GLN A 1 94 ? -5.692 -9.506 2.337 1.00 96.38 94 GLN A CA 1
ATOM 738 C C . GLN A 1 94 ? -6.698 -8.902 3.331 1.00 96.38 94 GLN A C 1
ATOM 740 O O . GLN A 1 94 ? -7.278 -7.858 3.034 1.00 96.38 94 GLN A O 1
ATOM 745 N N . ARG A 1 95 ? -6.855 -9.487 4.530 1.00 94.94 95 ARG A N 1
ATOM 746 C CA . ARG A 1 95 ? -7.685 -8.941 5.619 1.00 94.94 95 ARG A CA 1
ATOM 747 C C . ARG A 1 95 ? -7.306 -7.513 6.008 1.00 94.94 95 ARG A C 1
ATOM 749 O O . ARG A 1 95 ? -8.161 -6.758 6.452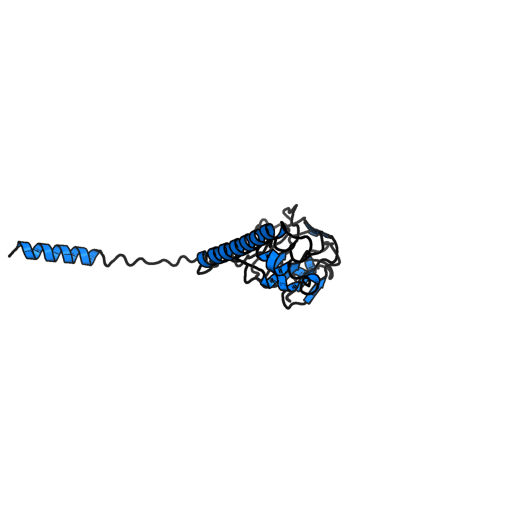 1.00 94.94 95 ARG A O 1
ATOM 756 N N . LEU A 1 96 ? -6.047 -7.119 5.805 1.00 94.38 96 LEU A N 1
ATOM 757 C CA . LEU A 1 96 ? -5.577 -5.752 6.052 1.00 94.38 96 LEU A CA 1
ATOM 758 C C . LEU A 1 96 ? -6.460 -4.690 5.368 1.00 94.38 96 LEU A C 1
ATOM 760 O O . LEU A 1 96 ? -6.668 -3.621 5.936 1.00 94.38 96 LEU A O 1
ATOM 764 N N . ALA A 1 97 ? -7.009 -4.987 4.185 1.00 94.94 97 ALA A N 1
ATOM 765 C CA . ALA A 1 97 ? -7.877 -4.057 3.462 1.00 94.94 97 ALA A CA 1
ATOM 766 C C . ALA A 1 97 ? -9.203 -3.756 4.188 1.00 94.94 97 ALA A C 1
ATOM 768 O O . ALA A 1 97 ? -9.824 -2.738 3.909 1.00 94.94 97 ALA A O 1
ATOM 769 N N . ASP A 1 98 ? -9.616 -4.591 5.145 1.00 94.56 98 ASP A N 1
ATOM 770 C CA . ASP A 1 98 ? -10.819 -4.367 5.960 1.00 94.56 98 ASP A CA 1
ATOM 771 C C . ASP A 1 98 ? -10.538 -3.557 7.235 1.00 94.56 98 ASP A C 1
ATOM 773 O O . ASP A 1 98 ? -11.460 -3.208 7.971 1.00 94.56 98 ASP A O 1
ATOM 777 N N . CYS A 1 99 ? -9.266 -3.265 7.521 1.00 93.94 99 CYS A N 1
ATOM 778 C CA . CYS A 1 99 ? -8.838 -2.610 8.757 1.00 93.94 99 CYS A CA 1
ATOM 779 C C . CYS A 1 99 ? -8.682 -1.089 8.628 1.00 93.94 99 CYS A C 1
ATOM 781 O O . CYS A 1 99 ? -8.381 -0.410 9.610 1.00 93.94 99 CYS A O 1
ATOM 783 N N . ALA A 1 100 ? -8.877 -0.548 7.426 1.00 91.94 100 ALA A N 1
ATOM 784 C CA . ALA A 1 100 ? -8.777 0.873 7.142 1.00 91.94 100 ALA A CA 1
ATOM 785 C C . ALA A 1 100 ? -9.830 1.691 7.915 1.00 91.94 100 ALA A C 1
ATOM 787 O O . ALA A 1 100 ? -10.981 1.283 8.069 1.00 91.94 100 ALA A O 1
ATOM 788 N N . ILE A 1 101 ? -9.453 2.884 8.380 1.00 92.69 101 ILE A N 1
ATOM 789 C CA . ILE A 1 101 ? -10.360 3.822 9.060 1.00 92.69 101 ILE A CA 1
ATOM 790 C C . ILE A 1 101 ? -10.219 5.232 8.474 1.00 92.69 101 ILE A C 1
ATOM 792 O O . ILE A 1 101 ? -9.297 5.518 7.711 1.00 92.69 101 ILE A O 1
ATOM 796 N N . GLY A 1 102 ? -11.131 6.132 8.844 1.00 92.50 102 GLY A N 1
ATOM 797 C CA . GLY A 1 102 ? -11.120 7.517 8.376 1.00 92.50 102 GLY A CA 1
ATOM 798 C C . GLY A 1 102 ? -11.564 7.646 6.926 1.00 92.50 102 GLY A C 1
ATOM 799 O O . GLY A 1 102 ? -12.279 6.790 6.410 1.00 92.50 102 GLY A O 1
ATOM 800 N N . PHE A 1 103 ? -11.134 8.712 6.247 1.00 90.00 103 PHE A N 1
ATOM 801 C CA . PHE A 1 103 ? -11.466 8.905 4.829 1.00 90.00 103 PHE A CA 1
ATOM 802 C C . PHE A 1 103 ? -10.968 7.735 3.975 1.00 90.00 103 PHE A C 1
ATOM 804 O O . PHE A 1 103 ? -11.602 7.411 2.979 1.00 90.00 103 PHE A O 1
ATOM 811 N N . GLY A 1 104 ? -9.900 7.088 4.472 1.00 88.19 104 GLY A N 1
ATOM 812 C CA . GLY A 1 104 ? -9.212 5.869 4.050 1.00 88.19 104 GLY A CA 1
ATOM 813 C C . GLY A 1 104 ? -10.063 4.613 3.869 1.00 88.19 104 GLY A C 1
ATOM 814 O O . GLY A 1 104 ? -9.692 3.715 3.118 1.00 88.19 104 GLY A O 1
ATOM 815 N N . GLN A 1 105 ? -11.176 4.529 4.594 1.00 90.62 105 GLN A N 1
ATOM 816 C CA . GLN A 1 105 ? -11.739 3.245 5.019 1.00 90.62 105 GLN A CA 1
ATOM 817 C C . GLN A 1 105 ? -12.308 2.351 3.912 1.00 90.62 105 GLN A C 1
ATOM 819 O O . GLN A 1 105 ? -12.536 1.171 4.145 1.00 90.62 105 GLN A O 1
ATOM 824 N N . TYR A 1 106 ? -12.549 2.899 2.721 1.00 91.25 106 TYR A N 1
ATOM 825 C CA . TYR A 1 106 ? -13.129 2.159 1.598 1.00 91.25 106 TYR A CA 1
ATOM 826 C C . TYR A 1 106 ? -12.093 1.694 0.568 1.00 91.25 106 TYR A C 1
ATOM 828 O O . TYR A 1 106 ? -12.466 1.076 -0.427 1.00 91.25 106 TYR A O 1
ATOM 836 N N . ALA A 1 107 ? -10.805 1.990 0.766 1.00 91.06 107 ALA A N 1
ATOM 837 C CA . ALA A 1 107 ? -9.762 1.509 -0.128 1.00 91.06 107 ALA A CA 1
ATOM 838 C C . ALA A 1 107 ? -9.619 -0.015 -0.001 1.00 91.06 107 ALA A C 1
ATOM 840 O O . ALA A 1 107 ? -9.121 -0.510 1.005 1.00 91.06 107 ALA A O 1
ATOM 841 N N . VAL A 1 108 ? 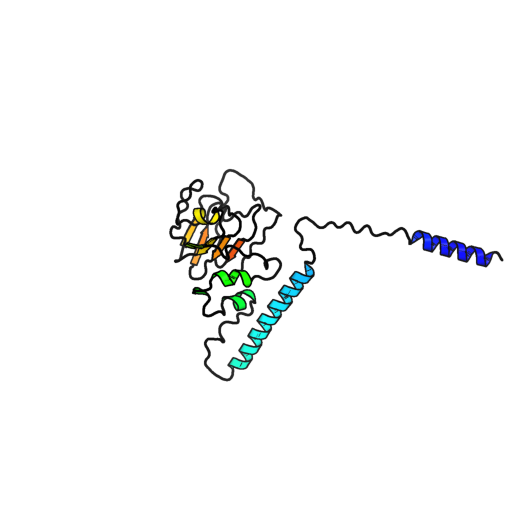-10.004 -0.757 -1.045 1.00 94.50 108 VAL A N 1
ATOM 842 C CA . VAL A 1 108 ? -9.882 -2.230 -1.054 1.00 94.50 108 VAL A CA 1
ATOM 843 C C . VAL A 1 108 ? -8.524 -2.726 -1.559 1.00 94.50 108 VAL A C 1
ATOM 845 O O . VAL A 1 108 ? -8.189 -3.901 -1.406 1.00 94.50 108 VAL A O 1
ATOM 848 N N . GLY A 1 109 ? -7.724 -1.843 -2.166 1.00 96.19 109 GLY A N 1
ATOM 849 C CA . GLY A 1 109 ? -6.432 -2.212 -2.743 1.00 96.19 109 GLY A CA 1
ATOM 850 C C . GLY A 1 109 ? -6.573 -3.306 -3.805 1.00 96.19 109 GLY A C 1
ATOM 851 O O . GLY A 1 109 ? -7.494 -3.294 -4.618 1.00 96.19 109 GLY A O 1
ATOM 852 N N . GLY A 1 110 ? -5.669 -4.283 -3.768 1.00 97.44 110 GLY A N 1
ATOM 853 C CA . GLY A 1 110 ? -5.714 -5.496 -4.587 1.00 97.44 110 GLY A CA 1
ATOM 854 C C . GLY A 1 110 ? -6.486 -6.668 -3.973 1.00 97.44 110 GLY A C 1
ATOM 855 O O . GLY A 1 110 ? -6.262 -7.807 -4.385 1.00 97.44 110 GLY A O 1
ATOM 856 N N . LYS A 1 111 ? -7.332 -6.445 -2.954 1.00 97.12 111 LYS A N 1
ATOM 857 C CA . LYS A 1 111 ? -8.116 -7.515 -2.311 1.00 97.12 111 LYS A CA 1
ATOM 858 C C . LYS A 1 111 ? -8.999 -8.245 -3.334 1.00 97.12 111 LYS A C 1
ATOM 860 O O . LYS A 1 111 ? -9.603 -7.623 -4.202 1.00 97.12 111 LYS A O 1
ATOM 865 N N . GLY A 1 112 ? -9.062 -9.573 -3.238 1.00 97.31 112 GLY A N 1
ATOM 866 C CA . GLY A 1 112 ? -9.723 -10.455 -4.208 1.00 97.31 112 GLY A CA 1
ATOM 867 C C . GLY A 1 112 ? -8.907 -10.707 -5.483 1.00 97.31 112 GLY A C 1
ATOM 868 O O . GLY A 1 112 ? -9.243 -11.598 -6.260 1.00 97.31 112 GLY A O 1
ATOM 869 N N . GLY A 1 113 ? -7.823 -9.956 -5.685 1.00 97.81 113 GLY A N 1
ATOM 870 C CA . GLY A 1 113 ? -6.854 -10.163 -6.750 1.00 97.81 113 GLY A CA 1
ATOM 871 C C . GLY A 1 113 ? -5.853 -11.275 -6.445 1.00 97.81 113 GLY A C 1
ATOM 872 O O . GLY A 1 113 ? -5.785 -11.819 -5.337 1.00 97.81 113 GLY A O 1
ATOM 873 N N . LYS A 1 114 ? -5.035 -11.592 -7.452 1.00 98.12 114 LYS A N 1
ATOM 874 C CA . LYS A 1 114 ? -3.937 -12.554 -7.315 1.00 98.12 114 LYS A CA 1
ATOM 875 C C . LYS A 1 114 ? -2.798 -11.944 -6.502 1.00 98.12 114 LYS A C 1
ATOM 877 O O . LYS A 1 114 ? -2.568 -10.733 -6.532 1.00 98.12 114 LYS A O 1
ATOM 882 N N . TYR A 1 115 ? -2.049 -12.802 -5.817 1.00 98.38 115 TYR A N 1
ATOM 883 C CA . TYR A 1 115 ? -0.757 -12.400 -5.280 1.00 98.38 115 TYR A CA 1
ATOM 884 C C . TYR A 1 115 ? 0.242 -12.222 -6.418 1.00 98.38 115 TYR A C 1
ATOM 886 O O . TYR A 1 115 ? 0.345 -13.076 -7.299 1.00 98.38 115 TYR A O 1
ATOM 894 N N . TYR A 1 116 ? 0.999 -11.133 -6.363 1.00 98.75 116 TYR A N 1
ATOM 895 C CA . TYR A 1 116 ? 2.182 -10.942 -7.188 1.00 98.75 116 TYR A CA 1
ATOM 896 C C . TYR A 1 116 ? 3.399 -10.880 -6.272 1.00 98.75 116 TYR A C 1
ATOM 898 O O . TYR A 1 116 ? 3.459 -10.050 -5.366 1.00 98.75 116 TYR A O 1
ATOM 906 N N . ILE A 1 117 ? 4.362 -11.768 -6.491 1.00 98.56 117 ILE A N 1
ATOM 907 C CA . ILE A 1 117 ? 5.573 -11.848 -5.677 1.00 98.56 117 ILE A CA 1
ATOM 908 C C . ILE A 1 117 ? 6.668 -11.084 -6.412 1.00 98.56 117 ILE A C 1
ATOM 910 O O . ILE A 1 117 ? 7.053 -11.466 -7.515 1.00 98.56 117 ILE A O 1
ATOM 914 N N . VAL A 1 118 ? 7.167 -10.006 -5.808 1.00 98.62 118 VAL A N 1
ATOM 915 C CA . VAL A 1 118 ? 8.330 -9.292 -6.342 1.00 98.62 118 VAL A CA 1
ATOM 916 C C . VAL A 1 118 ? 9.565 -10.129 -6.041 1.00 98.62 118 VAL A C 1
ATOM 918 O O . VAL A 1 118 ? 9.867 -10.396 -4.881 1.00 98.62 118 VAL A O 1
ATOM 921 N N . THR A 1 119 ? 10.259 -10.573 -7.082 1.00 98.31 119 THR A N 1
ATOM 922 C CA . THR A 1 119 ? 11.469 -11.406 -6.985 1.00 98.31 119 THR A CA 1
ATOM 923 C C . THR A 1 119 ? 12.710 -10.692 -7.503 1.00 98.31 119 THR A C 1
ATOM 925 O O . THR A 1 119 ? 13.820 -11.115 -7.200 1.00 98.31 119 THR A O 1
ATOM 928 N N . ASP A 1 120 ? 12.528 -9.620 -8.274 1.00 98.00 120 ASP A N 1
ATOM 929 C CA . ASP A 1 120 ? 13.594 -8.809 -8.855 1.00 98.00 120 ASP A CA 1
ATOM 930 C C . ASP A 1 120 ? 13.445 -7.360 -8.367 1.00 98.00 120 ASP A C 1
ATOM 932 O O . ASP A 1 120 ? 12.392 -6.740 -8.528 1.00 98.00 120 ASP A O 1
ATOM 936 N N . SER A 1 121 ? 14.490 -6.826 -7.733 1.00 97.62 121 SER A N 1
ATOM 937 C CA . SER A 1 121 ? 14.519 -5.447 -7.235 1.00 97.62 121 SER A CA 1
ATOM 938 C C . SER A 1 121 ? 15.044 -4.439 -8.264 1.00 97.62 121 SER A C 1
ATOM 940 O O . SER A 1 121 ? 15.153 -3.257 -7.931 1.00 97.62 121 SER A O 1
ATOM 942 N N . SER A 1 122 ? 15.417 -4.883 -9.472 1.00 97.06 122 SER A N 1
ATOM 943 C CA . SER A 1 122 ? 15.940 -4.013 -10.528 1.00 97.06 122 SER A CA 1
ATOM 944 C C . SER A 1 122 ? 14.845 -3.161 -11.184 1.00 97.06 122 SER A C 1
ATOM 946 O O . SER A 1 122 ? 13.663 -3.512 -11.176 1.00 97.06 122 SER A O 1
ATOM 948 N N . ASP A 1 123 ? 15.253 -2.014 -11.735 1.00 95.06 123 ASP A N 1
ATOM 949 C CA . ASP A 1 123 ? 14.373 -1.044 -12.401 1.00 95.06 123 ASP A CA 1
ATOM 950 C C . ASP A 1 123 ? 15.031 -0.461 -13.666 1.00 95.06 123 ASP A C 1
ATOM 952 O O . ASP A 1 123 ? 15.047 0.750 -13.901 1.00 95.06 123 ASP A O 1
ATOM 956 N N . ASP A 1 124 ? 15.649 -1.350 -14.447 1.00 92.06 124 ASP A N 1
ATOM 957 C CA . ASP A 1 124 ? 16.566 -0.990 -15.537 1.00 92.06 124 ASP A CA 1
ATOM 958 C C . ASP A 1 124 ? 15.850 -0.446 -16.786 1.00 92.06 124 ASP A C 1
ATOM 960 O O . ASP A 1 124 ? 16.427 0.346 -17.529 1.00 92.06 124 ASP A O 1
ATOM 964 N N . ASP A 1 125 ? 14.598 -0.859 -17.015 1.00 91.88 125 ASP A N 1
ATOM 965 C CA . ASP A 1 125 ? 13.761 -0.408 -18.133 1.00 91.88 125 ASP A CA 1
ATOM 966 C C . ASP A 1 125 ? 12.405 0.082 -17.607 1.00 91.88 125 ASP A C 1
ATOM 968 O O . ASP A 1 125 ? 11.532 -0.703 -17.222 1.00 91.88 125 ASP A O 1
ATOM 972 N N . ALA A 1 126 ? 12.239 1.406 -17.584 1.00 91.12 126 ALA A N 1
ATOM 973 C CA . ALA A 1 126 ? 11.005 2.049 -17.149 1.00 91.12 126 ALA A CA 1
ATOM 974 C C . ALA A 1 126 ? 9.850 1.889 -18.155 1.00 91.12 126 ALA A C 1
ATOM 976 O O . ALA A 1 126 ? 8.688 2.017 -17.768 1.00 91.12 126 ALA A O 1
ATOM 977 N N . VAL A 1 127 ? 10.159 1.614 -19.427 1.00 92.12 127 VAL A N 1
ATOM 978 C CA . VAL A 1 127 ? 9.188 1.505 -20.522 1.00 92.12 127 VAL A CA 1
ATOM 979 C C . VAL A 1 127 ? 8.676 0.072 -20.641 1.00 92.12 127 VAL A C 1
ATOM 981 O O . VAL A 1 127 ? 7.470 -0.140 -20.751 1.00 92.12 127 VAL A O 1
ATOM 984 N N . ASN A 1 128 ? 9.576 -0.912 -20.573 1.00 95.44 128 ASN A N 1
ATOM 985 C CA . ASN A 1 128 ? 9.254 -2.336 -20.686 1.00 95.44 128 ASN A CA 1
ATOM 986 C C . ASN A 1 128 ? 9.745 -3.099 -19.445 1.00 95.44 128 ASN A C 1
ATOM 988 O O . ASN A 1 128 ? 10.735 -3.835 -19.509 1.00 95.44 128 ASN A O 1
ATOM 992 N N . PRO A 1 129 ? 9.073 -2.943 -18.291 1.00 96.88 129 PRO A N 1
ATOM 993 C CA . PRO A 1 129 ? 9.507 -3.597 -17.067 1.00 96.88 129 PRO A CA 1
ATOM 994 C C . PRO A 1 129 ? 9.405 -5.122 -17.182 1.00 96.88 129 PRO A C 1
ATOM 996 O O . PRO A 1 129 ? 8.454 -5.667 -17.744 1.00 96.88 129 PRO A O 1
ATOM 999 N N . LYS A 1 130 ? 10.373 -5.832 -16.601 1.00 97.31 130 LYS A N 1
ATOM 1000 C CA . LYS A 1 130 ? 10.410 -7.302 -16.603 1.00 97.31 130 LYS A CA 1
ATOM 1001 C C . LYS A 1 130 ? 9.407 -7.889 -15.595 1.00 97.31 130 LYS A C 1
ATOM 1003 O O . LYS A 1 130 ? 9.332 -7.378 -14.470 1.00 97.31 130 LYS A O 1
ATOM 1008 N N . PRO A 1 131 ? 8.709 -8.998 -15.911 1.00 98.12 131 PRO A N 1
ATOM 1009 C CA . PRO A 1 131 ? 8.012 -9.792 -14.901 1.00 98.12 131 PRO A CA 1
ATOM 1010 C C . PRO A 1 131 ? 8.948 -10.167 -13.744 1.00 98.12 131 PRO A C 1
ATOM 1012 O O . PRO A 1 131 ? 10.132 -10.423 -13.946 1.00 98.12 131 PRO A O 1
ATOM 1015 N N . GLY A 1 132 ? 8.418 -10.175 -12.526 1.00 98.12 132 GLY A N 1
ATOM 1016 C CA . GLY A 1 132 ? 9.178 -10.305 -11.280 1.00 98.12 132 GLY A CA 1
ATOM 1017 C C . GLY A 1 132 ? 9.572 -8.968 -10.637 1.00 98.12 132 GLY A C 1
ATOM 1018 O O . GLY A 1 132 ? 9.818 -8.947 -9.433 1.00 98.12 132 GLY A O 1
ATOM 1019 N N . THR A 1 133 ? 9.563 -7.852 -11.378 1.00 98.56 133 THR A N 1
ATOM 1020 C CA . THR A 1 133 ? 9.857 -6.511 -10.828 1.00 98.56 133 THR A CA 1
ATOM 1021 C C . THR A 1 133 ? 8.625 -5.844 -10.216 1.00 98.56 133 THR A C 1
ATOM 1023 O O . THR A 1 133 ? 7.483 -6.180 -10.555 1.00 98.56 133 THR A O 1
ATOM 1026 N N . LEU A 1 134 ? 8.847 -4.857 -9.338 1.00 98.44 134 LEU A N 1
ATOM 1027 C CA . LEU A 1 134 ? 7.774 -4.022 -8.787 1.00 98.44 134 LEU A CA 1
ATOM 1028 C C . LEU A 1 134 ? 7.104 -3.166 -9.872 1.00 98.44 134 LEU A C 1
ATOM 1030 O O . LEU A 1 134 ? 5.876 -3.073 -9.894 1.00 98.44 134 LEU A O 1
ATOM 1034 N N . ARG A 1 135 ? 7.885 -2.579 -10.793 1.00 97.94 135 ARG A N 1
ATOM 1035 C CA . ARG A 1 135 ? 7.350 -1.746 -11.880 1.00 97.94 135 ARG A CA 1
ATOM 1036 C C . ARG A 1 135 ? 6.386 -2.517 -12.766 1.00 97.94 135 ARG A C 1
ATOM 1038 O O . ARG A 1 135 ? 5.312 -2.007 -13.063 1.00 97.94 135 ARG A O 1
ATOM 1045 N N . TYR A 1 136 ? 6.713 -3.762 -13.108 1.00 98.44 136 TYR A N 1
ATOM 1046 C CA . TYR A 1 136 ? 5.794 -4.616 -13.855 1.00 98.44 136 TYR A CA 1
ATOM 1047 C C . TYR A 1 136 ? 4.482 -4.834 -13.094 1.00 98.44 136 TYR A C 1
ATOM 1049 O O . TYR A 1 136 ? 3.412 -4.747 -13.687 1.00 98.44 136 TYR A O 1
ATOM 1057 N N . ALA A 1 137 ? 4.543 -5.076 -11.782 1.00 98.44 137 ALA A N 1
ATOM 1058 C CA . ALA A 1 137 ? 3.367 -5.369 -10.966 1.00 98.44 137 ALA A CA 1
ATOM 1059 C C . ALA A 1 137 ? 2.376 -4.196 -10.894 1.00 98.44 137 ALA A C 1
ATOM 1061 O O . ALA A 1 137 ? 1.167 -4.377 -11.051 1.00 98.44 137 ALA A O 1
ATOM 1062 N N . VAL A 1 138 ? 2.873 -2.980 -10.649 1.00 97.94 138 VAL A N 1
ATOM 1063 C CA . VAL A 1 138 ? 2.005 -1.822 -10.372 1.00 97.94 138 VAL A CA 1
ATOM 1064 C C . VAL A 1 138 ? 1.266 -1.309 -11.606 1.00 97.94 138 VAL A C 1
ATOM 1066 O O . VAL A 1 138 ? 0.204 -0.708 -11.451 1.00 97.94 138 VAL A O 1
ATOM 1069 N N . ILE A 1 139 ? 1.768 -1.592 -12.814 1.00 97.25 139 ILE A N 1
ATOM 1070 C CA . ILE A 1 139 ? 1.126 -1.198 -14.077 1.00 97.25 139 ILE A CA 1
ATOM 1071 C C . ILE A 1 139 ? 0.110 -2.224 -14.593 1.00 97.25 139 ILE A C 1
ATOM 1073 O O . ILE A 1 139 ? -0.584 -1.944 -15.567 1.00 97.25 139 ILE A O 1
ATOM 1077 N N . GLN A 1 140 ? -0.020 -3.402 -13.974 1.00 98.19 140 GLN A N 1
ATOM 1078 C CA . GLN A 1 140 ? -1.002 -4.389 -14.436 1.00 98.19 140 GLN A CA 1
ATOM 1079 C C . GLN A 1 140 ? -2.431 -3.857 -14.299 1.00 98.19 140 GLN A C 1
ATOM 1081 O O . GLN A 1 140 ? -2.745 -3.082 -13.390 1.00 98.19 140 GLN A O 1
ATOM 1086 N N . THR A 1 141 ? -3.311 -4.271 -15.205 1.00 97.56 141 THR A N 1
ATOM 1087 C CA . THR A 1 141 ? -4.711 -3.834 -15.202 1.00 97.56 141 THR A CA 1
ATOM 1088 C C . THR A 1 141 ? -5.543 -4.554 -14.149 1.00 97.56 141 THR A C 1
ATOM 1090 O O . THR A 1 141 ? -6.437 -3.943 -13.566 1.00 97.56 141 THR A O 1
ATOM 1093 N N . GLU A 1 142 ? -5.255 -5.828 -13.861 1.00 98.00 142 GLU A N 1
ATOM 1094 C CA . GLU A 1 142 ? -5.977 -6.563 -12.823 1.00 98.00 142 GLU A CA 1
ATOM 1095 C C . GLU A 1 142 ? -5.641 -6.088 -11.394 1.00 98.00 142 GLU A C 1
ATOM 1097 O O . GLU A 1 142 ? -4.568 -5.520 -11.141 1.00 98.00 142 GLU A O 1
ATOM 1102 N N . PRO A 1 143 ? -6.533 -6.345 -10.421 1.00 98.44 143 PRO A N 1
ATOM 1103 C CA . PRO A 1 143 ? -6.219 -6.183 -9.010 1.00 98.44 143 PRO A CA 1
ATOM 1104 C C . PRO A 1 143 ? -5.064 -7.094 -8.584 1.00 98.44 143 PRO A C 1
ATOM 1106 O O . PRO A 1 143 ? -5.107 -8.300 -8.841 1.00 98.44 143 PRO A O 1
ATOM 1109 N N . LEU A 1 144 ? -4.060 -6.541 -7.897 1.00 98.75 144 LEU A N 1
ATOM 1110 C CA . LEU A 1 144 ? -2.910 -7.313 -7.413 1.00 98.75 144 LEU A CA 1
ATOM 1111 C C . LEU A 1 144 ? -2.570 -7.001 -5.958 1.00 98.75 144 LEU A C 1
ATOM 1113 O O . LEU A 1 144 ? -2.421 -5.838 -5.569 1.00 98.75 144 LEU A O 1
ATOM 1117 N N . TRP A 1 145 ? -2.380 -8.068 -5.180 1.00 98.62 145 TRP A N 1
ATOM 1118 C CA . TRP A 1 145 ? -1.790 -8.010 -3.846 1.00 98.62 145 TRP A CA 1
ATOM 1119 C C . TRP A 1 145 ? -0.290 -8.300 -3.946 1.00 98.62 145 TRP A C 1
ATOM 1121 O O . TRP A 1 145 ? 0.137 -9.450 -4.058 1.00 98.62 145 TRP A O 1
ATOM 1131 N N . ILE A 1 146 ? 0.513 -7.241 -3.973 1.00 98.75 146 ILE A N 1
ATOM 1132 C CA . ILE A 1 146 ? 1.947 -7.293 -4.252 1.00 98.75 146 ILE A CA 1
ATOM 1133 C C . ILE A 1 146 ? 2.699 -7.507 -2.938 1.00 98.75 146 ILE A C 1
ATOM 1135 O O . ILE A 1 146 ? 2.564 -6.717 -2.005 1.00 98.75 146 ILE A O 1
ATOM 1139 N N . VAL A 1 147 ? 3.489 -8.578 -2.872 1.00 98.38 147 VAL A N 1
ATOM 1140 C CA . VAL A 1 147 ? 4.237 -8.992 -1.676 1.00 98.38 147 VAL A CA 1
ATOM 1141 C C . VAL A 1 147 ? 5.727 -9.111 -1.960 1.00 98.38 147 VAL A C 1
ATOM 1143 O O . VAL A 1 147 ? 6.151 -9.339 -3.095 1.00 98.38 147 VAL A O 1
ATOM 1146 N N . PHE A 1 148 ? 6.511 -9.013 -0.891 1.00 98.19 148 PHE A N 1
ATOM 1147 C CA . PHE A 1 148 ? 7.965 -9.076 -0.930 1.00 98.19 148 PHE A CA 1
ATOM 1148 C C . PHE A 1 148 ? 8.432 -10.254 -0.064 1.00 98.19 148 PHE A C 1
ATOM 1150 O O . PHE A 1 148 ? 8.186 -10.250 1.143 1.00 98.19 148 PHE A O 1
ATOM 1157 N N . PRO A 1 149 ? 9.063 -11.288 -0.648 1.00 96.50 149 PRO A N 1
ATOM 1158 C CA . PRO A 1 149 ? 9.474 -12.485 0.085 1.00 96.50 149 PRO A CA 1
ATOM 1159 C C . PRO A 1 149 ? 10.735 -12.266 0.935 1.00 96.50 149 PRO A C 1
ATOM 1161 O O . PRO A 1 149 ? 11.040 -13.083 1.798 1.00 96.50 149 PRO A O 1
ATOM 1164 N N . GLN A 1 150 ? 11.481 -11.187 0.687 1.00 97.25 150 GLN A N 1
ATOM 1165 C CA . GLN A 1 150 ? 12.734 -10.860 1.362 1.00 97.25 150 GLN A CA 1
ATOM 1166 C C . GLN A 1 150 ? 12.943 -9.346 1.419 1.00 97.25 150 GLN A C 1
ATOM 1168 O O . GLN A 1 150 ? 12.244 -8.589 0.744 1.00 97.25 150 GLN A O 1
ATOM 1173 N N . ASN A 1 151 ? 13.935 -8.911 2.197 1.00 98.25 151 ASN A N 1
ATOM 1174 C CA . ASN A 1 151 ? 14.353 -7.511 2.236 1.00 98.25 151 ASN A CA 1
ATOM 1175 C C . ASN A 1 151 ? 14.794 -7.049 0.842 1.00 98.25 151 ASN A C 1
ATOM 1177 O O . ASN A 1 151 ? 15.526 -7.761 0.152 1.00 98.25 151 ASN A O 1
ATOM 1181 N N . MET A 1 152 ? 14.368 -5.855 0.438 1.00 97.75 152 MET A N 1
ATOM 1182 C CA . MET A 1 152 ? 14.645 -5.321 -0.895 1.00 97.75 152 MET A CA 1
ATOM 1183 C C . MET A 1 152 ? 14.955 -3.830 -0.841 1.00 97.75 152 MET A C 1
ATOM 1185 O O . MET A 1 152 ? 14.293 -3.074 -0.135 1.00 97.75 152 MET A O 1
ATOM 1189 N N . LEU A 1 153 ? 15.935 -3.411 -1.641 1.00 97.75 153 LEU A N 1
ATOM 1190 C CA . LEU A 1 153 ? 16.185 -2.012 -1.971 1.00 97.75 153 LEU A CA 1
ATOM 1191 C C . LEU A 1 153 ? 15.889 -1.821 -3.458 1.00 97.75 153 LEU A C 1
ATOM 1193 O O . LEU A 1 153 ? 16.669 -2.242 -4.310 1.00 97.75 153 LEU A O 1
ATOM 1197 N N . ILE A 1 154 ? 14.757 -1.198 -3.757 1.00 98.19 154 ILE A N 1
ATOM 1198 C CA . ILE A 1 154 ? 14.295 -0.923 -5.115 1.00 98.19 154 ILE A CA 1
ATOM 1199 C C . ILE A 1 154 ? 14.677 0.516 -5.439 1.00 98.19 154 ILE A C 1
ATOM 1201 O O . ILE A 1 154 ? 14.093 1.468 -4.915 1.00 98.19 154 ILE A O 1
ATOM 1205 N N . LYS A 1 155 ? 15.701 0.672 -6.279 1.00 97.25 155 LYS A N 1
ATOM 1206 C CA . LYS A 1 155 ? 16.170 1.978 -6.739 1.00 97.25 155 LYS A CA 1
ATOM 1207 C C . LYS A 1 155 ? 15.528 2.294 -8.081 1.00 97.25 155 LYS A C 1
ATOM 1209 O O . LYS A 1 155 ? 15.944 1.761 -9.102 1.00 97.25 155 LYS A O 1
ATOM 1214 N N . LEU A 1 156 ? 14.542 3.177 -8.054 1.00 96.12 156 LEU A N 1
ATOM 1215 C CA . LEU A 1 156 ? 13.795 3.587 -9.229 1.00 96.12 156 LEU A CA 1
ATOM 1216 C C . LEU A 1 156 ? 14.646 4.473 -10.140 1.00 96.12 156 LEU A C 1
ATOM 1218 O O . LEU A 1 156 ? 15.310 5.408 -9.672 1.00 96.12 156 LEU A O 1
ATOM 1222 N N . SER A 1 157 ? 14.603 4.193 -11.439 1.00 93.62 157 SER A N 1
ATOM 1223 C CA . SER A 1 157 ? 15.212 5.029 -12.477 1.00 93.62 157 SER A CA 1
ATOM 1224 C C . SER A 1 157 ? 14.342 6.253 -12.785 1.00 93.62 157 SER A C 1
ATOM 1226 O O . SER A 1 157 ? 14.858 7.359 -12.958 1.00 93.62 157 SER A O 1
ATOM 1228 N N . GLN A 1 158 ? 13.019 6.078 -12.780 1.00 92.38 158 GLN A N 1
ATOM 1229 C CA . GLN A 1 158 ? 11.991 7.100 -13.016 1.00 92.38 158 GLN A CA 1
ATOM 1230 C C . GLN A 1 158 ? 10.787 6.888 -12.091 1.00 92.38 158 GLN A C 1
ATOM 1232 O O . GLN A 1 158 ? 10.696 5.858 -11.422 1.00 92.38 158 GLN A O 1
ATOM 1237 N N . GLU A 1 159 ? 9.838 7.828 -12.086 1.00 90.12 159 GLU A N 1
ATOM 1238 C CA . GLU A 1 159 ? 8.618 7.705 -11.283 1.00 90.12 159 GLU A CA 1
ATOM 1239 C C . GLU A 1 159 ? 7.903 6.359 -11.492 1.00 90.12 159 GLU A C 1
ATOM 1241 O O . GLU A 1 159 ? 7.797 5.833 -12.603 1.00 90.12 159 GLU A O 1
ATOM 1246 N N . LEU A 1 160 ? 7.435 5.768 -10.398 1.00 93.94 160 LEU A N 1
ATOM 1247 C CA . LEU A 1 160 ? 6.683 4.525 -10.369 1.00 93.94 160 LEU A CA 1
ATOM 1248 C C . LEU A 1 160 ? 5.192 4.863 -10.421 1.00 93.94 160 LEU A C 1
ATOM 1250 O O . LEU A 1 160 ? 4.582 5.192 -9.402 1.00 93.94 160 LEU A O 1
ATOM 1254 N N . ILE A 1 161 ? 4.623 4.807 -11.623 1.00 92.50 161 ILE A N 1
ATOM 1255 C CA . ILE A 1 161 ? 3.214 5.117 -11.884 1.00 92.50 161 ILE A CA 1
ATOM 1256 C C . ILE A 1 161 ? 2.364 3.876 -11.613 1.00 92.50 161 ILE A C 1
ATOM 1258 O O . ILE A 1 161 ? 2.649 2.795 -12.129 1.00 92.50 161 ILE A O 1
ATOM 1262 N N . PHE A 1 162 ? 1.316 4.023 -10.807 1.00 93.62 162 PHE A N 1
ATOM 1263 C CA . PHE A 1 162 ? 0.426 2.912 -10.469 1.00 93.62 162 PHE A CA 1
ATOM 1264 C C . PHE A 1 162 ? -0.825 2.906 -11.342 1.00 93.62 162 PHE A C 1
ATOM 1266 O O . PHE A 1 162 ? -1.349 3.953 -11.714 1.00 93.62 162 PHE A O 1
ATOM 1273 N N . ASN A 1 163 ? -1.370 1.710 -11.546 1.00 96.38 163 ASN A N 1
ATOM 1274 C CA . ASN A 1 163 ? -2.780 1.516 -11.857 1.00 96.38 163 ASN A CA 1
ATOM 1275 C C . ASN A 1 163 ? -3.627 1.381 -10.576 1.00 96.38 163 ASN A C 1
ATOM 1277 O O . ASN A 1 163 ? -3.111 1.181 -9.476 1.00 96.38 163 ASN A O 1
ATOM 1281 N N . SER A 1 164 ? -4.953 1.473 -10.723 1.00 95.75 164 SER A N 1
ATOM 1282 C CA . SER A 1 164 ? -5.904 1.240 -9.621 1.00 95.75 164 SER A CA 1
ATOM 1283 C C . SER A 1 164 ? -5.851 -0.208 -9.103 1.00 95.75 164 SER A C 1
ATOM 1285 O O . SER A 1 164 ? -5.344 -1.106 -9.783 1.00 95.75 164 SER A O 1
ATOM 1287 N N . TYR A 1 165 ? -6.432 -0.450 -7.924 1.00 97.44 165 TYR A N 1
ATOM 1288 C CA . TYR A 1 165 ? -6.574 -1.782 -7.311 1.00 97.44 165 TYR A CA 1
ATOM 1289 C C . TYR A 1 165 ? -5.240 -2.482 -7.028 1.00 97.44 165 TYR A C 1
ATOM 1291 O O . TYR A 1 165 ? -5.003 -3.628 -7.415 1.00 97.44 165 TYR A O 1
ATOM 1299 N N . LYS A 1 166 ? -4.332 -1.771 -6.360 1.00 98.12 166 LYS A N 1
ATOM 1300 C CA . LYS A 1 166 ? -3.007 -2.287 -6.001 1.00 98.12 166 LYS A CA 1
ATOM 1301 C C . LYS A 1 166 ? -2.821 -2.251 -4.497 1.00 98.12 166 LYS A C 1
ATOM 1303 O O . LYS A 1 166 ? -3.122 -1.248 -3.857 1.00 98.12 166 LYS A O 1
ATOM 1308 N N . THR A 1 167 ? -2.290 -3.329 -3.939 1.00 98.06 167 THR A N 1
ATOM 1309 C CA . THR A 1 167 ? -1.751 -3.311 -2.578 1.00 98.06 167 THR A CA 1
ATOM 1310 C C . THR A 1 167 ? -0.259 -3.569 -2.636 1.00 98.06 167 THR A C 1
ATOM 1312 O O . THR A 1 167 ? 0.132 -4.611 -3.146 1.00 98.06 167 THR A O 1
ATOM 1315 N N . LEU A 1 168 ? 0.560 -2.671 -2.088 1.00 98.06 168 LEU A N 1
ATOM 1316 C C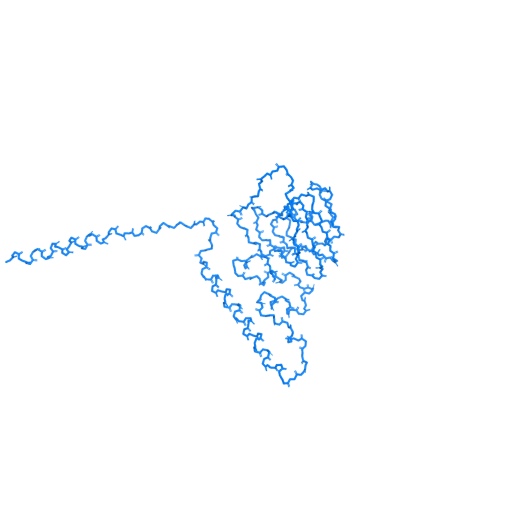A . LEU A 1 168 ? 1.923 -3.001 -1.681 1.00 98.06 168 LEU A CA 1
ATOM 1317 C C . LEU A 1 168 ? 1.896 -3.437 -0.218 1.00 98.06 168 LEU A C 1
ATOM 1319 O O . LEU A 1 168 ? 1.614 -2.628 0.665 1.00 98.06 168 LEU A O 1
ATOM 1323 N N . ASP A 1 169 ? 2.177 -4.713 0.022 1.00 97.06 169 ASP A N 1
ATOM 1324 C CA . ASP A 1 169 ? 2.225 -5.316 1.349 1.00 97.06 169 ASP A CA 1
ATOM 1325 C C . ASP A 1 169 ? 3.662 -5.721 1.689 1.00 97.06 169 ASP A C 1
ATOM 1327 O O . ASP A 1 169 ? 4.125 -6.814 1.351 1.00 97.06 169 ASP A O 1
ATOM 1331 N N . GLY A 1 170 ? 4.370 -4.822 2.373 1.00 96.06 170 GLY A N 1
ATOM 1332 C CA . GLY A 1 170 ? 5.735 -5.050 2.839 1.00 96.06 170 GLY A CA 1
ATOM 1333 C C . GLY A 1 170 ? 5.836 -5.842 4.139 1.00 96.06 170 GLY A C 1
ATOM 1334 O O . GLY A 1 170 ? 6.933 -5.990 4.668 1.00 96.06 170 GLY A O 1
ATOM 1335 N N . ARG A 1 171 ? 4.733 -6.350 4.711 1.00 93.62 171 ARG A N 1
ATOM 1336 C CA . ARG A 1 171 ? 4.806 -7.090 5.981 1.00 93.62 171 ARG A CA 1
ATOM 1337 C C . ARG A 1 171 ? 5.635 -8.362 5.823 1.00 93.62 171 ARG A C 1
ATOM 1339 O O . ARG A 1 171 ? 5.390 -9.179 4.927 1.00 93.62 171 ARG A O 1
ATOM 1346 N N . GLY A 1 172 ? 6.562 -8.555 6.759 1.00 93.19 172 GLY A N 1
ATOM 1347 C CA . GLY A 1 172 ? 7.505 -9.676 6.772 1.00 93.19 172 GLY A CA 1
ATOM 1348 C C . GLY A 1 172 ? 8.824 -9.405 6.040 1.00 93.19 172 GLY A C 1
ATOM 1349 O O . GLY A 1 172 ? 9.691 -10.271 6.058 1.00 93.19 172 GLY A O 1
ATOM 1350 N N . ALA A 1 173 ? 9.001 -8.221 5.446 1.00 95.94 173 ALA A N 1
ATOM 1351 C CA . ALA A 1 173 ? 10.237 -7.811 4.789 1.00 95.94 173 ALA A CA 1
ATOM 1352 C C . ALA A 1 173 ? 10.556 -6.339 5.082 1.00 95.94 173 ALA A C 1
ATOM 1354 O O . ALA A 1 173 ? 9.666 -5.517 5.286 1.00 95.94 173 ALA A O 1
ATOM 1355 N N . ASN A 1 174 ? 11.840 -5.990 5.076 1.00 96.56 174 ASN A N 1
ATOM 1356 C CA . ASN A 1 174 ? 12.277 -4.602 5.079 1.00 96.56 174 ASN A CA 1
ATOM 1357 C C . ASN A 1 174 ? 12.463 -4.123 3.631 1.00 96.56 174 ASN A C 1
ATOM 1359 O O . ASN A 1 174 ? 13.450 -4.473 2.976 1.00 96.56 174 ASN A O 1
ATOM 1363 N N . VAL A 1 175 ? 11.487 -3.371 3.124 1.00 97.50 175 VAL A N 1
ATOM 1364 C CA . VAL A 1 175 ? 11.427 -2.936 1.723 1.00 97.50 175 VAL A CA 1
ATOM 1365 C C . VAL A 1 175 ? 11.618 -1.432 1.643 1.00 97.50 175 VAL A C 1
ATOM 1367 O O . VAL A 1 175 ? 10.836 -0.664 2.203 1.00 97.50 175 VAL A O 1
ATOM 1370 N N . HIS A 1 176 ? 12.634 -1.022 0.895 1.00 96.62 176 HIS A N 1
ATOM 1371 C CA . HIS A 1 176 ? 12.970 0.367 0.641 1.00 96.62 176 HIS A CA 1
ATOM 1372 C C . HIS A 1 176 ? 12.748 0.701 -0.836 1.00 96.62 176 HIS A C 1
ATOM 1374 O O . HIS A 1 176 ? 13.282 0.022 -1.711 1.00 96.62 176 HIS A O 1
ATOM 1380 N N . ILE A 1 177 ? 11.997 1.765 -1.114 1.00 95.81 177 ILE A N 1
ATOM 1381 C CA . ILE A 1 177 ? 11.827 2.357 -2.442 1.00 95.81 177 ILE A CA 1
ATOM 1382 C C . ILE A 1 177 ? 12.518 3.718 -2.431 1.00 95.81 177 ILE A C 1
ATOM 1384 O O . ILE A 1 177 ? 12.175 4.598 -1.638 1.00 95.81 177 ILE A O 1
ATOM 1388 N N . VAL A 1 178 ? 13.505 3.884 -3.306 1.00 94.50 178 VAL A N 1
ATOM 1389 C CA . VAL A 1 178 ? 14.330 5.095 -3.390 1.00 94.50 178 VAL A CA 1
ATOM 1390 C C . VAL A 1 178 ? 14.522 5.520 -4.839 1.00 94.50 178 VAL A C 1
ATOM 1392 O O . VAL A 1 178 ? 14.282 4.735 -5.751 1.00 94.50 178 VAL A O 1
ATOM 1395 N N . GLY A 1 179 ? 15.042 6.725 -5.071 1.00 92.62 179 GLY A N 1
ATOM 1396 C CA . GLY A 1 179 ? 15.518 7.125 -6.394 1.00 92.62 179 GLY A CA 1
ATOM 1397 C C . GLY A 1 179 ? 14.592 8.087 -7.133 1.00 92.62 179 GLY A C 1
ATOM 1398 O O . GLY A 1 179 ? 14.069 9.031 -6.541 1.00 92.62 179 GLY A O 1
ATOM 1399 N N . GLY A 1 180 ? 14.467 7.895 -8.444 1.00 87.81 180 GLY A N 1
ATOM 1400 C CA . GLY A 1 180 ? 13.807 8.837 -9.340 1.00 87.81 180 GLY A CA 1
ATOM 1401 C C . GLY A 1 180 ? 12.292 8.864 -9.164 1.00 87.81 180 GLY A C 1
ATOM 1402 O O . GLY A 1 180 ? 11.641 7.838 -9.308 1.00 87.81 180 GLY A O 1
ATOM 1403 N N . GLY A 1 181 ? 11.726 10.031 -8.854 1.00 83.81 181 GLY A N 1
ATOM 1404 C CA . GLY A 1 181 ? 10.282 10.299 -8.770 1.00 83.81 181 GLY A CA 1
ATOM 1405 C C . GLY A 1 181 ? 9.523 9.592 -7.638 1.00 83.81 181 GLY A C 1
ATOM 1406 O O . GLY A 1 181 ? 8.491 10.086 -7.200 1.00 83.81 181 GLY A O 1
ATOM 1407 N N . CYS A 1 182 ? 10.041 8.481 -7.111 1.00 89.50 182 CYS A N 1
ATOM 1408 C CA . CYS A 1 182 ? 9.336 7.605 -6.182 1.00 89.50 182 CYS A CA 1
ATOM 1409 C C . CYS A 1 182 ? 7.970 7.176 -6.731 1.00 89.50 182 CYS A C 1
ATOM 1411 O O . CYS A 1 182 ? 7.932 6.564 -7.790 1.00 89.50 182 CYS A O 1
ATOM 1413 N N . ILE A 1 183 ? 6.869 7.426 -6.022 1.00 91.00 183 ILE A N 1
ATOM 1414 C CA . ILE A 1 183 ? 5.548 6.893 -6.363 1.00 91.00 183 ILE A CA 1
ATOM 1415 C C . ILE A 1 183 ? 4.660 7.998 -6.923 1.00 91.00 183 ILE A C 1
ATOM 1417 O O . ILE A 1 183 ? 4.507 9.046 -6.298 1.00 91.00 183 ILE A O 1
ATOM 1421 N N . THR A 1 184 ? 3.992 7.693 -8.034 1.00 88.62 184 THR A N 1
ATOM 1422 C CA . THR A 1 184 ? 3.018 8.573 -8.676 1.00 88.62 184 THR A CA 1
ATOM 1423 C C . THR A 1 184 ? 1.659 7.888 -8.762 1.00 88.62 184 THR A C 1
ATOM 1425 O O . THR A 1 184 ? 1.504 6.829 -9.370 1.00 88.62 184 THR A O 1
ATOM 1428 N N . LEU A 1 185 ? 0.651 8.523 -8.161 1.00 88.06 185 LEU A N 1
ATOM 1429 C CA . LEU A 1 185 ? -0.731 8.049 -8.115 1.00 88.06 185 LEU A CA 1
ATOM 1430 C C . LEU A 1 185 ? -1.635 9.142 -8.699 1.00 88.06 185 LEU A C 1
ATOM 1432 O O . LEU A 1 185 ? -2.003 10.094 -8.011 1.00 88.06 185 LEU A O 1
ATOM 1436 N N . GLN A 1 186 ? -1.957 9.038 -9.987 1.00 84.62 186 GLN A N 1
ATOM 1437 C CA . GLN A 1 186 ? -2.739 10.045 -10.708 1.00 84.62 186 GLN A CA 1
ATOM 1438 C C . GLN A 1 186 ? -3.970 9.400 -11.334 1.00 84.62 186 GLN A C 1
ATOM 1440 O O . GLN A 1 186 ? -3.844 8.406 -12.039 1.00 84.62 186 GLN A O 1
ATOM 1445 N N . TYR A 1 187 ? -5.151 9.974 -11.087 1.00 87.38 187 TYR A N 1
ATOM 1446 C CA . TYR A 1 187 ? -6.428 9.517 -11.657 1.00 87.38 187 TYR A CA 1
ATOM 1447 C C . TYR A 1 187 ? -6.738 8.026 -11.423 1.00 87.38 187 TYR A C 1
ATOM 1449 O O . TYR A 1 187 ? -7.364 7.366 -12.251 1.00 87.38 187 TYR A O 1
ATOM 1457 N N . ILE A 1 188 ? -6.321 7.501 -10.271 1.00 90.00 188 ILE A N 1
ATOM 1458 C CA . ILE A 1 188 ? -6.552 6.116 -9.850 1.00 90.00 188 ILE A CA 1
ATOM 1459 C C . ILE A 1 188 ? -7.227 6.064 -8.480 1.00 90.00 188 ILE A C 1
ATOM 1461 O O . ILE A 1 188 ? -7.271 7.048 -7.748 1.00 90.00 188 ILE A O 1
ATOM 1465 N N . SER A 1 189 ? -7.748 4.893 -8.126 1.00 90.12 189 SER A N 1
ATOM 1466 C CA . SER A 1 189 ? -8.388 4.628 -6.838 1.00 90.12 189 SER A CA 1
ATOM 1467 C C . SER A 1 189 ? -8.002 3.246 -6.308 1.00 90.12 189 SER A C 1
ATOM 1469 O O . SER A 1 189 ? -7.408 2.435 -7.021 1.00 90.12 189 SER A O 1
ATOM 1471 N N . ASN A 1 190 ? -8.369 2.958 -5.057 1.00 93.62 190 ASN A N 1
ATOM 1472 C CA . ASN A 1 190 ? -8.160 1.650 -4.429 1.00 93.62 190 ASN A CA 1
ATOM 1473 C C . ASN A 1 190 ? -6.685 1.230 -4.420 1.00 93.62 190 ASN A C 1
ATOM 1475 O O . ASN A 1 190 ? -6.314 0.193 -4.964 1.00 93.62 190 ASN A O 1
ATOM 1479 N N . VAL A 1 191 ? -5.840 2.051 -3.797 1.00 95.62 191 VAL A N 1
ATOM 1480 C CA . VAL A 1 191 ? -4.425 1.735 -3.583 1.00 95.62 191 VAL A CA 1
ATOM 1481 C C . VAL A 1 191 ? -4.138 1.671 -2.087 1.00 95.62 191 VAL A C 1
ATOM 1483 O O . VAL A 1 191 ? -4.470 2.595 -1.348 1.00 95.62 191 VAL A O 1
ATOM 1486 N N . ILE A 1 192 ? -3.513 0.582 -1.644 1.00 96.12 192 ILE A N 1
ATOM 1487 C CA . ILE A 1 192 ? -3.018 0.409 -0.274 1.00 96.12 192 ILE A CA 1
ATOM 1488 C C . ILE A 1 192 ? -1.495 0.301 -0.342 1.00 96.12 192 ILE A C 1
ATOM 1490 O O . ILE A 1 192 ? -0.964 -0.507 -1.100 1.00 96.12 192 ILE A O 1
ATOM 1494 N N . ILE A 1 193 ? -0.783 1.099 0.452 1.00 96.19 193 ILE A N 1
ATOM 1495 C CA . ILE A 1 193 ? 0.675 1.007 0.588 1.00 96.19 193 ILE A CA 1
ATOM 1496 C C . ILE A 1 193 ? 0.966 0.848 2.073 1.00 96.19 193 ILE A C 1
ATOM 1498 O O . ILE A 1 193 ? 0.751 1.774 2.850 1.00 96.19 193 ILE A O 1
ATOM 1502 N N . HIS A 1 194 ? 1.432 -0.332 2.470 1.00 93.62 194 HIS A N 1
ATOM 1503 C CA . HIS A 1 194 ? 1.625 -0.666 3.874 1.00 93.62 194 HIS A CA 1
ATOM 1504 C C . HIS A 1 194 ? 2.976 -1.336 4.118 1.00 93.62 194 HIS A C 1
ATOM 1506 O O . HIS A 1 194 ? 3.377 -2.245 3.388 1.00 93.62 194 HIS A O 1
ATOM 1512 N N . ASN A 1 195 ? 3.648 -0.903 5.188 1.00 92.62 195 ASN A N 1
ATOM 1513 C CA . ASN A 1 195 ? 4.936 -1.430 5.639 1.00 92.62 195 ASN A CA 1
ATOM 1514 C C . ASN A 1 195 ? 6.056 -1.320 4.575 1.00 92.62 195 ASN A C 1
ATOM 1516 O O . ASN A 1 195 ? 6.835 -2.252 4.389 1.00 92.62 195 ASN A O 1
ATOM 1520 N N . ILE A 1 196 ? 6.116 -0.186 3.861 1.00 94.12 196 ILE A N 1
ATOM 1521 C CA . ILE A 1 196 ? 7.136 0.137 2.846 1.00 94.12 196 ILE A CA 1
ATOM 1522 C C . ILE A 1 196 ? 7.845 1.442 3.228 1.00 94.12 196 ILE A C 1
ATOM 1524 O O . ILE A 1 196 ? 7.189 2.437 3.535 1.00 94.12 196 ILE A O 1
ATOM 1528 N N . HIS A 1 197 ? 9.175 1.470 3.149 1.00 93.12 197 HIS A N 1
ATOM 1529 C CA . HIS A 1 197 ? 9.978 2.668 3.389 1.00 93.12 197 HIS A CA 1
ATOM 1530 C C . HIS A 1 197 ? 10.236 3.412 2.076 1.00 93.12 197 HIS A C 1
ATOM 1532 O O . HIS A 1 197 ? 10.947 2.914 1.210 1.00 93.12 197 HIS A O 1
ATOM 1538 N N . ILE A 1 198 ? 9.700 4.624 1.929 1.00 92.50 198 ILE A N 1
ATOM 1539 C CA . ILE A 1 198 ? 9.904 5.462 0.738 1.00 92.50 198 ILE A CA 1
ATOM 1540 C C . ILE A 1 198 ? 10.736 6.676 1.138 1.00 92.50 198 ILE A C 1
ATOM 1542 O O . ILE A 1 198 ? 10.321 7.450 1.998 1.00 92.50 198 ILE A O 1
ATOM 1546 N N . HIS A 1 199 ? 11.927 6.833 0.561 1.00 90.81 199 HIS A N 1
ATOM 1547 C CA . HIS A 1 199 ? 12.854 7.898 0.952 1.00 90.81 199 HIS A CA 1
ATOM 1548 C C . HIS A 1 199 ? 13.927 8.157 -0.119 1.00 90.81 199 HIS A C 1
ATOM 1550 O O . HIS A 1 199 ? 14.042 7.422 -1.091 1.00 90.81 199 HIS A O 1
ATOM 1556 N N . HIS A 1 200 ? 14.723 9.223 0.042 1.00 91.69 200 HIS A N 1
ATOM 1557 C CA . HIS A 1 200 ? 15.719 9.664 -0.956 1.00 91.69 200 HIS A CA 1
ATOM 1558 C C . HIS A 1 200 ? 15.142 9.821 -2.379 1.00 91.69 200 HIS A C 1
ATOM 1560 O O . HIS A 1 200 ? 15.799 9.511 -3.379 1.00 91.69 200 HIS A O 1
ATOM 1566 N N . CYS A 1 201 ? 13.900 10.299 -2.456 1.00 89.38 201 CYS A N 1
ATOM 1567 C CA . CYS A 1 201 ? 13.232 10.626 -3.706 1.00 89.38 201 CYS A CA 1
ATOM 1568 C C . CYS A 1 201 ? 13.856 11.887 -4.301 1.00 89.38 201 CYS A C 1
ATOM 1570 O O . CYS A 1 201 ? 13.981 12.902 -3.614 1.00 89.38 201 CYS A O 1
ATOM 1572 N N . HIS A 1 202 ? 14.233 11.834 -5.571 1.00 87.75 202 HIS A N 1
ATOM 1573 C CA . HIS A 1 202 ? 14.712 12.996 -6.308 1.00 87.75 202 HIS A CA 1
ATOM 1574 C C . HIS A 1 202 ? 13.999 13.100 -7.646 1.00 87.75 202 HIS A C 1
ATOM 1576 O O . HIS A 1 202 ? 13.475 12.118 -8.170 1.00 87.75 202 HIS A O 1
ATOM 1582 N N . VAL A 1 203 ? 13.963 14.311 -8.194 1.00 83.44 203 VAL A N 1
ATOM 1583 C CA . VAL A 1 203 ? 13.352 14.562 -9.499 1.00 83.44 203 VAL A CA 1
ATOM 1584 C C . VAL A 1 203 ? 14.054 13.696 -10.550 1.00 83.44 203 VAL A C 1
ATOM 1586 O O . VAL A 1 203 ? 15.280 13.692 -10.633 1.00 83.44 203 VAL A O 1
ATOM 1589 N N . SER A 1 204 ? 13.271 12.954 -11.329 1.00 74.19 204 SER A N 1
ATOM 1590 C CA . SER A 1 204 ? 13.737 12.163 -12.468 1.00 74.19 204 SER A CA 1
ATOM 1591 C C . SER A 1 204 ? 12.762 12.352 -13.628 1.00 74.19 204 SER A C 1
ATOM 1593 O O . SER A 1 204 ? 11.553 12.405 -13.409 1.00 74.19 204 SER A O 1
ATOM 1595 N N . GLY A 1 205 ? 13.294 12.480 -14.845 1.00 64.12 205 GLY A N 1
ATOM 1596 C CA . GLY A 1 205 ? 12.538 12.831 -16.050 1.00 64.12 205 GLY A CA 1
ATOM 1597 C C . GLY A 1 205 ? 12.557 14.330 -16.385 1.00 64.12 205 GLY A C 1
ATOM 1598 O O . GLY A 1 205 ? 12.927 15.174 -15.573 1.00 64.12 205 GLY A O 1
ATOM 1599 N N . THR A 1 206 ? 12.180 14.661 -17.623 1.00 51.59 206 THR A N 1
ATOM 1600 C CA . THR A 1 206 ? 12.225 16.023 -18.198 1.00 51.59 206 THR A CA 1
ATOM 1601 C C . THR A 1 206 ? 10.978 16.867 -17.904 1.00 51.59 206 THR A C 1
ATOM 1603 O O . THR A 1 206 ? 10.870 17.989 -18.398 1.00 51.59 206 THR A O 1
ATOM 1606 N N . LEU A 1 207 ? 10.012 16.347 -17.141 1.00 46.34 207 LEU A N 1
ATOM 1607 C CA . LEU A 1 207 ? 8.748 17.029 -16.869 1.00 46.34 207 LEU A CA 1
ATOM 1608 C C . LEU A 1 207 ? 8.716 17.550 -15.430 1.00 46.34 207 LEU A C 1
ATOM 1610 O O . LEU A 1 207 ? 8.634 16.791 -14.469 1.00 46.34 207 LEU A O 1
ATOM 1614 N N . TYR A 1 208 ? 8.738 18.877 -15.310 1.00 39.00 208 TYR A N 1
ATOM 1615 C CA . TYR A 1 208 ? 8.569 19.675 -14.090 1.00 39.00 208 TYR A CA 1
ATOM 1616 C C . TYR A 1 208 ? 7.148 19.614 -13.514 1.00 39.00 208 TYR A C 1
ATOM 1618 O O . TYR A 1 208 ? 6.594 20.629 -13.102 1.00 39.00 208 TYR A O 1
ATOM 1626 N N . ASN A 1 209 ? 6.531 18.441 -13.480 1.00 38.22 209 ASN A N 1
ATOM 1627 C CA . ASN A 1 209 ? 5.169 18.322 -13.003 1.00 38.22 209 ASN A CA 1
ATOM 1628 C C . ASN A 1 209 ? 5.149 17.442 -11.759 1.00 38.22 209 ASN A C 1
ATOM 1630 O O . ASN A 1 209 ? 4.889 16.245 -11.821 1.00 38.22 209 ASN A O 1
ATOM 1634 N N . ILE A 1 210 ? 5.370 18.065 -10.600 1.00 40.44 210 ILE A N 1
ATOM 1635 C CA . ILE A 1 210 ? 4.793 17.551 -9.358 1.00 40.44 210 ILE A CA 1
ATOM 1636 C C . ILE A 1 210 ? 3.274 17.733 -9.504 1.00 40.44 210 ILE A C 1
ATOM 1638 O O . ILE A 1 210 ? 2.712 18.742 -9.080 1.00 40.44 210 ILE A O 1
ATOM 1642 N N . LEU A 1 211 ? 2.603 16.799 -10.185 1.00 38.06 211 LEU A N 1
ATOM 1643 C CA . LEU A 1 211 ? 1.144 16.764 -10.232 1.00 38.06 211 LEU A CA 1
ATOM 1644 C C . LEU A 1 211 ? 0.657 16.087 -8.960 1.00 38.06 211 LEU A C 1
ATOM 1646 O O . LEU A 1 211 ? 0.488 14.871 -8.899 1.00 38.06 211 LEU A O 1
ATOM 1650 N N . TYR A 1 212 ? 0.376 16.897 -7.946 1.00 35.50 212 TYR A N 1
ATOM 1651 C CA . TYR A 1 212 ? -0.634 16.516 -6.972 1.00 35.50 212 TYR A CA 1
ATOM 1652 C C . TYR A 1 212 ? -1.988 16.537 -7.690 1.00 35.50 212 TYR A C 1
ATOM 1654 O O . TYR A 1 212 ? -2.592 17.591 -7.881 1.00 35.50 212 TYR A O 1
ATOM 1662 N N . SER A 1 213 ? -2.454 15.370 -8.139 1.00 33.28 213 SER A N 1
ATOM 1663 C CA . SER A 1 213 ? -3.814 15.227 -8.656 1.00 33.28 213 SER A CA 1
ATOM 1664 C C . SER A 1 213 ? -4.792 15.289 -7.484 1.00 33.28 213 SER A C 1
ATOM 1666 O O . SER A 1 213 ? -4.882 14.357 -6.686 1.00 33.28 213 SER A O 1
ATOM 1668 N N . SER A 1 214 ? -5.550 16.384 -7.393 1.00 33.12 214 SER A N 1
ATOM 1669 C CA . SER A 1 214 ? -6.626 16.605 -6.412 1.00 33.12 214 SER A CA 1
ATOM 1670 C C . SER A 1 214 ? -7.883 15.769 -6.710 1.00 33.12 214 SER A C 1
ATOM 1672 O O . SER A 1 214 ? -9.012 16.246 -6.599 1.00 33.12 214 SER A O 1
ATOM 1674 N N . THR A 1 215 ? -7.728 14.517 -7.128 1.00 35.38 215 THR A N 1
ATOM 1675 C CA . THR A 1 215 ? -8.870 13.645 -7.417 1.00 35.38 215 THR A CA 1
ATOM 1676 C C . THR A 1 215 ? -8.539 12.227 -6.970 1.00 35.38 215 THR A C 1
ATOM 1678 O O . THR A 1 215 ? -7.691 11.563 -7.558 1.00 35.38 215 THR A O 1
ATOM 1681 N N . TYR A 1 216 ? -9.208 11.801 -5.894 1.00 39.16 216 TYR A N 1
ATOM 1682 C CA . TYR A 1 216 ? -9.211 10.443 -5.330 1.00 39.16 216 TYR A CA 1
ATOM 1683 C C . TYR A 1 216 ? -7.886 9.893 -4.791 1.00 39.16 216 TYR A C 1
ATOM 1685 O O . TYR A 1 216 ? -7.718 8.677 -4.698 1.00 39.16 216 TYR A O 1
ATOM 1693 N N . LEU A 1 217 ? -6.965 10.755 -4.354 1.00 36.31 217 LEU A N 1
ATOM 1694 C CA . LEU A 1 217 ? -5.745 10.276 -3.716 1.00 36.31 217 LEU A CA 1
ATOM 1695 C C . LEU A 1 217 ? -5.968 9.975 -2.232 1.00 36.31 217 LEU A C 1
ATOM 1697 O O . LEU A 1 217 ? -5.692 10.782 -1.349 1.00 36.31 217 LEU A O 1
ATOM 1701 N N . LEU A 1 218 ? -6.473 8.780 -1.966 1.00 37.66 218 LEU A N 1
ATOM 1702 C CA . LEU A 1 218 ? -6.556 8.219 -0.632 1.00 37.66 218 LEU A CA 1
ATOM 1703 C C . LEU A 1 218 ? -5.489 7.134 -0.505 1.00 37.66 218 LEU A C 1
ATOM 1705 O O . LEU A 1 218 ? -5.767 5.943 -0.622 1.00 37.66 218 LEU A O 1
ATOM 1709 N N . VAL A 1 219 ? -4.239 7.563 -0.329 1.00 46.22 219 VAL A N 1
ATOM 1710 C CA . VAL A 1 219 ? -3.162 6.645 0.045 1.00 46.22 219 VAL A CA 1
ATOM 1711 C C . VAL A 1 219 ? -3.400 6.261 1.488 1.00 46.22 219 VAL A C 1
ATOM 1713 O O . VAL A 1 219 ? -3.186 7.062 2.397 1.00 46.22 219 VAL A O 1
ATOM 1716 N N . LEU A 1 220 ? -3.853 5.034 1.707 1.00 48.41 220 LEU A N 1
ATOM 1717 C CA . LEU A 1 220 ? -3.878 4.475 3.043 1.00 48.41 220 LEU A CA 1
ATOM 1718 C C . LEU A 1 220 ? -2.445 4.068 3.418 1.00 48.41 220 LEU A C 1
ATOM 1720 O O . LEU A 1 220 ? -2.067 2.906 3.299 1.00 48.41 220 LEU A O 1
ATOM 1724 N N . LEU A 1 221 ? -1.638 5.053 3.822 1.00 49.88 221 LEU A N 1
ATOM 1725 C CA . LEU A 1 221 ? -0.418 4.822 4.590 1.00 49.88 221 LEU A CA 1
ATOM 1726 C C . LEU A 1 221 ? -0.866 4.420 5.992 1.00 49.88 221 LEU A C 1
ATOM 1728 O O . LEU A 1 221 ? -1.119 5.255 6.858 1.00 49.88 221 LEU A O 1
ATOM 1732 N N . LEU A 1 222 ? -1.050 3.119 6.178 1.00 42.16 222 LEU A N 1
ATOM 1733 C CA . LEU A 1 222 ? -1.194 2.540 7.503 1.00 42.16 222 LEU A CA 1
ATOM 1734 C C . LEU A 1 222 ? 0.192 2.600 8.155 1.00 42.16 222 LEU A C 1
ATOM 1736 O O . LEU A 1 222 ? 1.050 1.782 7.808 1.00 42.16 222 LEU A O 1
ATOM 1740 N N . VAL A 1 223 ? 0.395 3.643 8.971 1.00 33.62 223 VAL A N 1
ATOM 1741 C CA . VAL A 1 223 ? 1.599 3.904 9.783 1.00 33.62 223 VAL A CA 1
ATOM 1742 C C . VAL A 1 223 ? 1.784 2.810 10.819 1.00 33.62 223 VAL A C 1
ATOM 1744 O O . VAL A 1 223 ? 0.780 2.512 11.506 1.00 33.62 223 VAL A O 1
#